Protein AF-A0A9W8KFL6-F1 (afdb_monomer)

Nearest PDB structures (foldseek):
  5yk7-assembly1_D  TM=8.754E-01  e=6.525E-15  Saccharomyces cerevisiae S288C
  5yk7-assembly1_B  TM=8.689E-01  e=6.525E-15  Saccharomyces cerevisiae S288C
  5vkz-assembly2_B  TM=7.670E-01  e=1.127E-14  Saccharomyces cerevisiae
  5gyd-assembly2_C  TM=7.520E-01  e=6.178E-15  Saccharomyces cerevisiae S288C
  5h5a-assembly4_D  TM=7.366E-01  e=4.186E-14  Kluyveromyces lactis NRRL Y-1140

Mean predicted aligned error: 13.98 Å

Solvent-accessible surface area (backbone atoms only — not comparable to full-atom values): 13773 Å² total; per-residue (Å²): 116,78,62,84,73,67,59,88,68,69,40,72,67,55,42,52,52,51,44,52,49,51,32,51,49,56,66,68,55,76,88,70,55,90,45,56,52,68,57,39,65,76,45,66,42,72,52,88,46,65,58,50,41,38,69,76,50,77,46,73,51,61,76,71,78,28,34,32,48,74,67,56,36,59,74,55,48,82,75,80,78,71,95,80,78,93,73,88,82,91,77,94,76,93,78,76,79,76,72,73,73,63,49,86,75,38,75,67,48,81,91,57,97,83,42,37,15,40,34,29,39,38,39,32,77,30,58,27,37,38,33,35,37,32,31,42,34,34,61,65,100,41,77,74,59,45,74,42,74,32,42,36,41,38,31,56,47,26,36,44,38,37,37,36,40,29,42,45,98,58,32,33,37,38,29,23,49,78,46,69,84,92,44,92,52,46,63,74,44,64,44,80,46,77,50,66,93,65,95,46,76,71,51,55,59,50,49,57,52,45,54,51,47,55,51,52,51,53,50,48,49,47,51,60,61,39,22,64,92,32,63,50,77,41,76,52,128

Radius of gyration: 23.62 Å; Cα contacts (8 Å, |Δi|>4): 411; chains: 1; bounding box: 76×40×60 Å

Structure (mmCIF, N/CA/C/O backbone):
data_AF-A0A9W8KFL6-F1
#
_entry.id   AF-A0A9W8KFL6-F1
#
loop_
_atom_site.group_PDB
_atom_site.id
_atom_site.type_symbol
_atom_site.label_atom_id
_atom_site.label_alt_id
_atom_site.label_comp_id
_atom_site.label_asym_id
_atom_site.label_entity_id
_atom_site.label_seq_id
_atom_site.pdbx_PDB_ins_code
_atom_site.Cartn_x
_atom_site.Cartn_y
_atom_site.Cartn_z
_atom_site.occupancy
_atom_site.B_iso_or_equiv
_atom_site.auth_seq_id
_atom_site.auth_comp_id
_atom_site.auth_asym_id
_atom_site.auth_atom_id
_atom_site.pdbx_PDB_model_num
ATOM 1 N N . MET A 1 1 ? -1.992 2.784 -25.947 1.00 42.28 1 MET A N 1
ATOM 2 C CA . MET A 1 1 ? -2.156 1.319 -26.133 1.00 42.28 1 MET A CA 1
ATOM 3 C C . MET A 1 1 ? -2.294 0.718 -24.742 1.00 42.28 1 MET A C 1
ATOM 5 O O 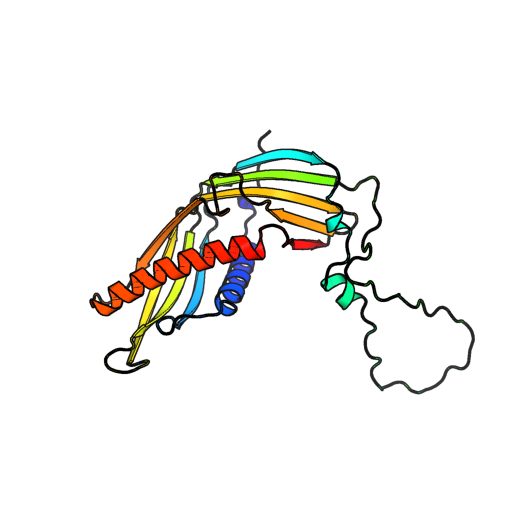. MET A 1 1 ? -1.408 0.966 -23.939 1.00 42.28 1 MET A O 1
ATOM 9 N N . SER A 1 2 ? -3.392 0.030 -24.417 1.00 36.97 2 SER A N 1
ATOM 10 C CA . SER A 1 2 ? -3.604 -0.547 -23.081 1.00 36.97 2 SER A CA 1
ATOM 11 C C . SER A 1 2 ? -2.877 -1.888 -22.958 1.00 36.97 2 SER A C 1
ATOM 13 O O . SER A 1 2 ? -3.125 -2.812 -23.732 1.00 36.97 2 SER A O 1
ATOM 15 N N . PHE A 1 3 ? -1.953 -1.993 -22.004 1.00 47.22 3 PHE A N 1
ATOM 16 C CA . PHE A 1 3 ? -1.282 -3.254 -21.692 1.00 47.22 3 PHE A CA 1
ATOM 17 C C . PHE A 1 3 ? -2.203 -4.119 -20.832 1.00 47.22 3 PHE A C 1
ATOM 19 O O . PHE A 1 3 ? -2.814 -3.638 -19.879 1.00 47.22 3 PHE A O 1
ATOM 26 N N . GLN A 1 4 ? -2.322 -5.403 -21.172 1.00 46.00 4 GLN A N 1
ATOM 27 C CA . GLN A 1 4 ? -3.048 -6.364 -20.347 1.00 46.00 4 GLN A CA 1
ATOM 28 C C . GLN A 1 4 ? -2.131 -6.817 -19.217 1.00 46.00 4 GLN A C 1
ATOM 30 O O . GLN A 1 4 ? -1.220 -7.618 -19.424 1.00 46.00 4 GLN A O 1
ATOM 35 N N . ILE A 1 5 ? -2.363 -6.296 -18.016 1.00 57.22 5 ILE A N 1
ATOM 36 C CA . ILE A 1 5 ? -1.760 -6.868 -16.819 1.00 57.22 5 ILE A CA 1
ATOM 37 C C . ILE A 1 5 ? -2.442 -8.195 -16.541 1.00 57.22 5 ILE A C 1
ATOM 39 O O . ILE A 1 5 ? -3.667 -8.278 -16.459 1.00 57.22 5 ILE A O 1
ATOM 43 N N . PHE A 1 6 ? -1.632 -9.236 -16.371 1.00 58.94 6 PHE A N 1
ATOM 44 C CA . PHE A 1 6 ? -2.094 -10.543 -15.928 1.00 58.94 6 PHE A CA 1
ATOM 45 C C . PHE A 1 6 ? -2.434 -10.483 -14.436 1.00 58.94 6 PHE A C 1
ATOM 47 O O . PHE A 1 6 ? -1.715 -11.025 -13.603 1.00 58.94 6 PHE A O 1
ATOM 54 N N . TRP A 1 7 ? -3.531 -9.804 -14.105 1.00 66.19 7 TRP A N 1
ATOM 55 C CA . TRP A 1 7 ? -4.056 -9.690 -12.742 1.00 66.19 7 TRP A CA 1
ATOM 56 C C . TRP A 1 7 ? -4.381 -11.064 -12.150 1.00 66.19 7 TRP A C 1
ATOM 58 O O . TRP A 1 7 ? -4.197 -11.300 -10.966 1.00 66.19 7 TRP A O 1
ATOM 68 N N . GLU A 1 8 ? -4.719 -12.025 -13.011 1.00 57.59 8 GLU A N 1
ATOM 69 C CA . GLU A 1 8 ? -4.905 -13.435 -12.655 1.00 57.59 8 GLU A CA 1
ATOM 70 C C . GLU A 1 8 ? -3.630 -14.123 -12.133 1.00 57.59 8 GLU A C 1
ATOM 72 O O . GLU A 1 8 ? -3.720 -15.183 -11.521 1.00 57.59 8 GLU A O 1
ATOM 77 N N . LYS A 1 9 ? -2.439 -13.547 -12.363 1.00 60.59 9 LYS A N 1
ATOM 78 C CA . LYS A 1 9 ? -1.160 -14.053 -11.835 1.00 60.59 9 LYS A CA 1
ATOM 79 C C . LYS A 1 9 ? -0.771 -13.441 -10.490 1.00 60.59 9 LYS A C 1
ATOM 81 O O . LYS A 1 9 ? 0.289 -13.796 -9.968 1.00 60.59 9 LYS A O 1
ATOM 86 N N . LEU A 1 10 ? -1.585 -12.549 -9.914 1.00 63.06 10 LEU A N 1
ATOM 87 C CA . LEU A 1 10 ? -1.453 -12.138 -8.512 1.00 63.06 10 LEU A CA 1
ATOM 88 C C . LEU A 1 10 ? -1.862 -13.311 -7.616 1.00 63.06 10 LEU A C 1
ATOM 90 O O . LEU A 1 10 ? -2.932 -13.355 -7.017 1.00 63.06 10 LEU A O 1
ATOM 94 N N . ASP A 1 11 ? -0.985 -14.309 -7.572 1.00 66.56 11 ASP A N 1
ATOM 95 C CA . ASP A 1 11 ? -1.158 -15.504 -6.771 1.00 66.56 11 ASP A CA 1
ATOM 96 C C . ASP A 1 11 ? -1.145 -15.157 -5.279 1.00 66.56 11 ASP A C 1
ATOM 98 O O . ASP A 1 11 ? -0.524 -14.190 -4.826 1.00 66.56 11 ASP A O 1
ATOM 102 N N . ARG A 1 12 ? -1.707 -16.064 -4.473 1.00 70.81 12 ARG A N 1
ATOM 103 C CA . ARG A 1 12 ? -1.666 -16.019 -3.000 1.00 70.81 12 ARG A CA 1
ATOM 104 C C . ARG A 1 12 ? -0.263 -15.759 -2.433 1.00 70.81 12 ARG A C 1
ATOM 106 O O . ARG A 1 12 ? -0.136 -15.209 -1.346 1.00 70.81 12 ARG A O 1
ATOM 113 N N . LYS A 1 13 ? 0.797 -16.143 -3.151 1.00 73.38 13 LYS A N 1
ATOM 114 C CA . LYS A 1 13 ? 2.189 -15.872 -2.760 1.00 73.38 13 LYS A CA 1
ATOM 115 C C . LYS A 1 13 ? 2.513 -14.378 -2.739 1.00 73.38 13 LYS A C 1
ATOM 117 O O . LYS A 1 13 ? 3.142 -13.925 -1.789 1.00 73.38 13 LYS A O 1
ATOM 122 N N . VAL A 1 14 ? 2.069 -13.626 -3.748 1.00 76.62 14 VAL A N 1
ATOM 123 C CA . VAL A 1 14 ? 2.271 -12.172 -3.805 1.00 76.62 14 VAL A CA 1
ATOM 124 C C . VAL A 1 14 ? 1.452 -11.501 -2.710 1.00 76.62 14 VAL A C 1
ATOM 126 O O . VAL A 1 14 ? 1.987 -10.669 -1.987 1.00 76.62 14 VAL A O 1
ATOM 129 N N . ALA A 1 15 ? 0.208 -11.944 -2.496 1.00 76.00 15 ALA A N 1
ATOM 130 C CA . ALA A 1 15 ? -0.625 -11.443 -1.402 1.00 76.00 15 ALA A CA 1
ATOM 131 C C . ALA A 1 15 ? 0.038 -11.631 -0.030 1.00 76.00 15 ALA A C 1
ATOM 133 O O . ALA A 1 15 ? 0.071 -10.697 0.762 1.00 76.00 15 ALA A O 1
ATOM 134 N N . LEU A 1 16 ? 0.637 -12.800 0.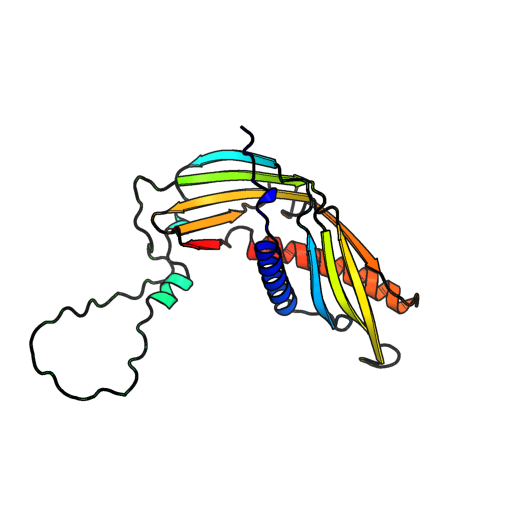229 1.00 80.69 16 LEU A N 1
ATOM 135 C CA . LEU A 1 16 ? 1.375 -13.066 1.469 1.00 80.69 16 LEU A CA 1
ATOM 136 C C . LEU A 1 16 ? 2.644 -12.212 1.601 1.00 80.69 16 LEU A C 1
ATOM 138 O O . LEU A 1 16 ? 2.968 -11.774 2.702 1.00 80.69 16 LEU A O 1
ATOM 142 N N . SER A 1 17 ? 3.354 -11.965 0.497 1.00 76.31 17 SER A N 1
ATOM 143 C CA . SER A 1 17 ? 4.536 -11.095 0.494 1.00 76.31 17 SER A CA 1
ATOM 144 C C . SER A 1 17 ? 4.162 -9.649 0.813 1.00 76.31 17 SER A C 1
ATOM 146 O O . SER A 1 17 ? 4.770 -9.038 1.688 1.00 76.31 17 SER A O 1
ATOM 148 N N . VAL A 1 18 ? 3.121 -9.123 0.161 1.00 77.81 18 VAL A N 1
ATOM 149 C CA . VAL A 1 18 ? 2.613 -7.768 0.418 1.00 77.81 18 VAL A CA 1
ATOM 150 C C . VAL A 1 18 ? 2.035 -7.669 1.829 1.00 77.81 18 VAL A C 1
ATOM 152 O O . VAL A 1 18 ? 2.284 -6.693 2.524 1.00 77.81 18 VAL A O 1
ATOM 155 N N . GLN A 1 19 ? 1.340 -8.701 2.311 1.00 82.50 19 GLN A N 1
ATOM 156 C CA . GLN A 1 19 ? 0.868 -8.774 3.694 1.00 82.50 19 GLN A CA 1
ATOM 157 C C . GLN A 1 19 ? 2.027 -8.685 4.698 1.00 82.50 19 GLN A C 1
ATOM 159 O O . GLN A 1 19 ? 1.926 -7.959 5.685 1.00 82.50 19 GLN A O 1
ATOM 164 N N . ALA A 1 20 ? 3.136 -9.390 4.454 1.00 81.25 20 ALA A N 1
ATOM 165 C CA . ALA A 1 20 ? 4.324 -9.318 5.302 1.00 81.25 20 ALA A CA 1
ATOM 166 C C . ALA A 1 20 ? 4.989 -7.932 5.255 1.00 81.25 20 ALA A C 1
ATOM 168 O O . ALA A 1 20 ? 5.371 -7.413 6.303 1.00 81.25 20 ALA A O 1
ATOM 169 N N . GLN A 1 21 ? 5.075 -7.315 4.071 1.00 76.19 21 GLN A N 1
ATOM 170 C CA . GLN A 1 21 ? 5.587 -5.951 3.916 1.00 76.19 21 GLN A CA 1
ATOM 171 C C . GLN A 1 21 ? 4.717 -4.930 4.650 1.00 76.19 21 GLN A C 1
ATOM 173 O O . GLN A 1 21 ? 5.240 -4.160 5.447 1.00 76.19 21 GLN A O 1
ATOM 178 N N . LEU A 1 22 ? 3.394 -4.975 4.472 1.00 79.81 22 LEU A N 1
ATOM 179 C CA . LEU A 1 22 ? 2.465 -4.095 5.180 1.00 79.81 22 LEU A CA 1
ATOM 180 C C . LEU A 1 22 ? 2.542 -4.290 6.698 1.00 79.81 22 LEU A C 1
ATOM 182 O O . LEU A 1 22 ? 2.539 -3.313 7.435 1.00 79.81 22 LEU A O 1
ATOM 186 N N . ASN A 1 23 ? 2.662 -5.528 7.184 1.00 85.62 23 ASN A N 1
ATOM 187 C CA . ASN A 1 23 ? 2.866 -5.787 8.612 1.00 85.62 23 ASN A CA 1
ATOM 188 C C . ASN A 1 23 ? 4.168 -5.164 9.131 1.00 85.62 23 ASN A C 1
ATOM 190 O O . ASN A 1 23 ? 4.164 -4.551 10.196 1.00 85.62 23 ASN A O 1
ATOM 194 N N . SER A 1 24 ? 5.269 -5.294 8.383 1.00 81.62 24 SER A N 1
ATOM 195 C CA . SER A 1 24 ? 6.541 -4.654 8.734 1.00 81.62 24 SER A CA 1
ATOM 196 C C . SER A 1 24 ? 6.414 -3.132 8.743 1.00 81.62 24 SER A C 1
ATOM 198 O O . SER A 1 24 ? 6.892 -2.495 9.676 1.00 81.62 24 SER A O 1
ATOM 200 N N . PHE A 1 25 ? 5.722 -2.570 7.750 1.00 81.31 25 PHE A N 1
ATOM 201 C CA . PHE A 1 25 ? 5.448 -1.143 7.650 1.00 81.31 25 PHE A CA 1
ATOM 202 C C . PHE A 1 25 ? 4.649 -0.643 8.861 1.00 81.31 25 PHE A C 1
ATOM 204 O O . PHE A 1 25 ? 5.085 0.253 9.576 1.00 81.31 25 PHE A O 1
ATOM 211 N N . PHE A 1 26 ? 3.512 -1.272 9.176 1.00 80.50 26 PHE A N 1
ATOM 212 C CA . PHE A 1 26 ? 2.710 -0.890 10.341 1.00 80.50 26 PHE A CA 1
ATOM 213 C C . PHE A 1 26 ? 3.462 -1.074 11.671 1.00 80.50 26 PHE A C 1
ATOM 215 O O . PHE A 1 26 ? 3.195 -0.353 12.638 1.00 80.50 26 PHE A O 1
ATOM 222 N N . ALA A 1 27 ? 4.408 -2.016 11.734 1.00 80.50 27 ALA A N 1
ATOM 223 C CA . ALA A 1 27 ? 5.281 -2.196 12.886 1.00 80.50 27 ALA A CA 1
ATOM 224 C C . ALA A 1 27 ? 6.340 -1.086 13.007 1.00 80.50 27 ALA A C 1
ATOM 226 O O . ALA A 1 27 ? 6.640 -0.692 14.135 1.00 80.50 27 ALA A O 1
ATOM 227 N N . SER A 1 28 ? 6.864 -0.568 11.889 1.00 78.69 28 SER A N 1
ATOM 228 C CA . SER A 1 28 ? 7.849 0.523 11.856 1.00 78.69 28 SER A CA 1
ATOM 229 C C . SER A 1 28 ? 7.246 1.922 12.000 1.00 78.69 28 SER A C 1
ATOM 231 O O . SER A 1 28 ? 7.993 2.882 12.172 1.00 78.69 28 SER A O 1
ATOM 233 N N . LEU A 1 29 ? 5.917 2.063 11.947 1.00 69.38 29 LEU A N 1
ATOM 234 C CA . LEU A 1 29 ? 5.242 3.347 12.131 1.00 69.38 29 LEU A CA 1
ATOM 235 C C . LEU A 1 29 ? 5.465 3.923 13.539 1.00 69.38 29 LEU A C 1
ATOM 237 O O . LEU A 1 29 ? 4.836 3.498 14.516 1.00 69.38 29 LEU A O 1
ATOM 241 N N . GLU A 1 30 ? 6.286 4.968 13.618 1.00 67.44 30 GLU A N 1
ATOM 242 C CA . GLU A 1 30 ? 6.413 5.849 14.777 1.00 67.44 30 GLU A CA 1
ATOM 243 C C . GLU A 1 30 ? 6.082 7.299 14.377 1.00 67.44 30 GLU A C 1
ATOM 245 O O . GLU A 1 30 ? 6.556 7.761 13.341 1.00 67.44 30 GLU A O 1
ATOM 250 N N . PRO A 1 31 ? 5.294 8.052 15.175 1.00 65.06 31 PRO A N 1
ATOM 251 C CA . PRO A 1 31 ? 4.791 7.728 16.512 1.00 65.06 31 PRO A CA 1
ATOM 252 C C . PRO A 1 31 ? 3.436 6.992 16.516 1.00 65.06 31 PRO A C 1
ATOM 254 O O . PRO A 1 31 ? 2.441 7.465 15.967 1.00 65.06 31 PRO A O 1
ATOM 257 N N . ARG A 1 32 ? 3.357 5.873 17.251 1.00 74.19 32 ARG A N 1
ATOM 258 C CA . ARG A 1 32 ? 2.095 5.160 17.504 1.00 74.19 32 ARG A CA 1
ATOM 259 C C . ARG A 1 32 ? 1.269 5.865 18.595 1.00 74.19 32 ARG A C 1
ATOM 261 O O . ARG A 1 32 ? 1.779 6.079 19.698 1.00 74.19 32 ARG A O 1
ATOM 268 N N . PRO A 1 33 ? -0.014 6.191 18.357 1.00 79.31 33 PRO A N 1
ATOM 269 C CA . PRO A 1 33 ? -0.868 6.785 19.379 1.00 79.31 33 PRO A CA 1
ATOM 270 C C . PRO A 1 33 ? -1.110 5.844 20.569 1.00 79.31 33 PRO A C 1
ATOM 272 O O . PRO A 1 33 ? -1.273 4.642 20.400 1.00 79.31 33 PRO A O 1
ATOM 275 N N . SER A 1 34 ? -1.247 6.389 21.781 1.00 78.62 34 SER A N 1
ATOM 276 C CA . SER A 1 34 ? -1.443 5.600 23.017 1.00 78.62 34 SER A CA 1
ATOM 277 C C . SER A 1 34 ? -2.780 4.853 23.120 1.00 78.62 34 SER A C 1
ATOM 279 O O . SER A 1 34 ? -2.979 4.068 24.046 1.00 78.62 34 SER A O 1
ATOM 281 N N . PHE A 1 35 ? -3.717 5.128 22.211 1.00 79.44 35 PHE A N 1
ATOM 282 C CA . PHE A 1 35 ? -4.979 4.400 22.086 1.00 79.44 35 PHE A CA 1
ATOM 283 C C . PHE A 1 35 ? -4.882 3.221 21.109 1.00 79.44 35 PHE A C 1
ATOM 285 O O . PHE A 1 35 ? -5.865 2.505 20.951 1.00 79.44 35 PHE A O 1
ATOM 292 N N . LEU A 1 36 ? -3.738 3.028 20.444 1.00 82.88 36 LEU A N 1
ATOM 293 C CA . LEU A 1 36 ? -3.553 2.038 19.392 1.00 82.88 36 LEU A CA 1
ATOM 294 C C . LEU A 1 36 ? -2.555 0.958 19.819 1.00 82.88 36 LEU A C 1
ATOM 296 O O . LEU A 1 36 ? -1.429 1.252 20.220 1.00 82.88 36 LEU A O 1
ATOM 300 N N . GLY A 1 37 ? -2.990 -0.293 19.745 1.00 81.50 37 GLY A N 1
ATOM 301 C CA . GLY A 1 37 ? -2.170 -1.481 19.927 1.00 81.50 37 GLY A CA 1
ATOM 302 C C . GLY A 1 37 ? -1.428 -1.865 18.651 1.00 81.50 37 GLY A C 1
ATOM 303 O O . GLY A 1 37 ? -1.211 -1.051 17.756 1.00 81.50 37 GLY A O 1
ATOM 304 N N . GLU A 1 38 ? -1.015 -3.124 18.571 1.00 83.38 38 GLU A N 1
ATOM 305 C CA . GLU A 1 38 ? -0.388 -3.661 17.365 1.00 83.38 38 GLU A CA 1
ATOM 306 C C . GLU A 1 38 ? -1.402 -3.710 16.212 1.00 83.38 38 GLU A C 1
ATOM 308 O O . GLU A 1 38 ? -2.592 -3.968 16.419 1.00 83.38 38 GLU A O 1
ATOM 313 N N . ILE A 1 39 ? -0.947 -3.402 15.000 1.00 86.81 39 ILE A N 1
ATOM 314 C CA . ILE A 1 39 ? -1.755 -3.466 13.782 1.00 86.81 39 ILE A CA 1
ATOM 315 C C . ILE A 1 39 ? -1.261 -4.676 13.003 1.00 86.81 39 ILE A C 1
ATOM 317 O O . ILE A 1 39 ? -0.069 -4.802 12.735 1.00 86.81 39 ILE A O 1
ATOM 321 N N . SER A 1 40 ? -2.183 -5.553 12.635 1.00 87.44 40 SER A N 1
ATOM 322 C CA . SER A 1 40 ? -1.898 -6.752 11.858 1.00 87.44 40 SER A CA 1
ATOM 323 C C . SER A 1 40 ? -2.824 -6.813 10.655 1.00 87.44 40 SER A C 1
ATOM 325 O O . SER A 1 40 ? -4.026 -6.589 10.761 1.00 87.44 40 SER A O 1
ATOM 327 N N . VAL A 1 41 ? -2.272 -7.108 9.489 1.00 88.31 41 VAL A N 1
ATOM 328 C CA . VAL A 1 41 ? -3.041 -7.397 8.285 1.00 88.31 41 VAL A CA 1
ATOM 329 C C . VAL A 1 41 ? -3.546 -8.832 8.394 1.00 88.31 41 VAL A C 1
ATOM 331 O O . VAL A 1 41 ? -2.740 -9.764 8.414 1.00 88.31 41 VAL A O 1
ATOM 334 N N . GLU A 1 42 ? -4.863 -9.031 8.452 1.00 86.69 42 GLU A N 1
ATOM 335 C CA . GLU A 1 42 ? -5.464 -10.370 8.465 1.00 86.69 42 GLU A CA 1
ATOM 336 C C . GLU A 1 42 ? -5.641 -10.914 7.049 1.00 86.69 42 GLU A C 1
ATOM 338 O O . GLU A 1 42 ? -5.306 -12.070 6.778 1.00 86.69 42 GLU A O 1
ATOM 343 N N . GLN A 1 43 ? -6.168 -10.087 6.144 1.00 85.00 43 GLN A N 1
ATOM 344 C CA . GLN A 1 43 ? -6.489 -10.489 4.777 1.00 85.00 43 GLN A CA 1
ATOM 345 C C . GLN A 1 43 ? -6.172 -9.363 3.803 1.00 85.00 43 GLN A C 1
ATOM 347 O O . GLN A 1 43 ? -6.501 -8.206 4.055 1.00 85.00 43 GLN A O 1
ATOM 352 N N . LEU A 1 44 ? -5.570 -9.723 2.676 1.00 84.88 44 LEU A N 1
ATOM 353 C CA . LEU A 1 44 ? -5.354 -8.840 1.542 1.00 84.88 44 LEU A CA 1
ATOM 354 C C . LEU A 1 44 ? -5.891 -9.541 0.300 1.00 84.88 44 LEU A C 1
ATOM 356 O O . LEU A 1 44 ? -5.459 -10.649 -0.023 1.00 84.88 44 LEU A O 1
ATOM 360 N N . ASP A 1 45 ? -6.825 -8.886 -0.376 1.00 84.00 45 ASP A N 1
ATOM 361 C CA . ASP A 1 45 ? -7.354 -9.305 -1.664 1.00 84.00 45 ASP A CA 1
ATOM 362 C C . ASP A 1 45 ? -7.141 -8.176 -2.671 1.00 84.00 45 ASP A C 1
ATOM 364 O O . ASP A 1 45 ? -7.621 -7.058 -2.479 1.00 84.00 45 ASP A O 1
ATOM 368 N N . PHE A 1 46 ? -6.417 -8.475 -3.749 1.00 77.31 46 PHE A N 1
ATOM 369 C CA . PHE A 1 46 ? -6.196 -7.529 -4.839 1.00 77.31 46 PHE A CA 1
ATOM 370 C C . PHE A 1 46 ? -7.489 -7.240 -5.612 1.00 77.31 46 PHE A C 1
ATOM 372 O O . PHE A 1 46 ? -7.564 -6.221 -6.289 1.00 77.31 46 PHE A O 1
ATOM 379 N N . GLY A 1 47 ? -8.526 -8.068 -5.469 1.00 80.06 47 GLY A N 1
ATOM 380 C CA . GLY A 1 47 ? -9.774 -7.921 -6.205 1.00 80.06 47 GLY A CA 1
ATOM 381 C C . GLY A 1 47 ? -9.675 -8.489 -7.619 1.00 80.06 47 GLY A C 1
ATOM 382 O O . GLY A 1 47 ? -8.666 -9.073 -8.015 1.00 80.06 47 GLY A O 1
ATOM 383 N N . SER A 1 48 ? -10.744 -8.337 -8.394 1.00 77.25 48 SER A N 1
ATOM 384 C CA . SER A 1 48 ? -10.845 -8.866 -9.762 1.00 77.25 48 SER A CA 1
ATOM 385 C C . SER A 1 48 ? -10.611 -7.808 -10.840 1.00 77.25 48 SER A C 1
ATOM 387 O O . SER A 1 48 ? -10.449 -8.152 -12.012 1.00 77.25 48 SER A O 1
ATOM 389 N N . VAL A 1 49 ? -10.627 -6.525 -10.474 1.00 80.88 49 VAL A N 1
ATOM 390 C CA . VAL A 1 49 ? -10.490 -5.418 -11.424 1.00 80.88 49 VAL A CA 1
ATOM 391 C C . VAL A 1 49 ? -9.021 -4.997 -11.538 1.00 80.88 49 VAL A C 1
ATOM 393 O O . VAL A 1 49 ? -8.464 -4.505 -10.560 1.00 80.88 49 VAL A O 1
ATOM 396 N N . PRO A 1 50 ? -8.384 -5.130 -12.716 1.00 78.50 50 PRO A N 1
ATOM 397 C CA . PRO A 1 50 ? -7.019 -4.666 -12.906 1.00 78.50 50 PRO A CA 1
ATOM 398 C C . PRO A 1 50 ? -6.929 -3.132 -12.999 1.00 78.50 50 PRO A C 1
ATOM 400 O O . PRO A 1 50 ? -7.856 -2.482 -13.490 1.00 78.50 50 PRO A O 1
ATOM 403 N N . PRO A 1 51 ? -5.782 -2.545 -12.623 1.00 80.94 51 PRO A N 1
ATOM 404 C CA . PRO A 1 51 ? -5.440 -1.167 -12.939 1.00 80.94 51 PRO A CA 1
ATOM 405 C C . PRO A 1 51 ? -5.339 -0.955 -14.447 1.00 80.94 51 PRO A C 1
ATOM 407 O O . PRO A 1 51 ? -4.900 -1.825 -15.204 1.00 80.94 51 PRO A O 1
ATOM 410 N N . GLN A 1 52 ? -5.684 0.252 -14.871 1.00 79.69 52 GLN A N 1
ATOM 411 C CA . GLN A 1 52 ? -5.394 0.754 -16.199 1.00 79.69 52 GLN A CA 1
ATOM 412 C C . GLN A 1 52 ? -3.944 1.225 -16.250 1.00 79.69 52 GLN A C 1
ATOM 414 O O . GLN A 1 52 ? -3.486 1.979 -15.393 1.00 79.69 52 GLN A O 1
ATOM 419 N N . PHE A 1 53 ? -3.232 0.757 -17.268 1.00 77.81 53 PHE A N 1
ATOM 420 C CA . PHE A 1 53 ? -1.849 1.120 -17.532 1.00 77.81 53 PHE A CA 1
ATOM 421 C C . PHE A 1 53 ? -1.752 1.764 -18.907 1.00 77.81 53 PHE A C 1
ATOM 423 O O . PHE A 1 53 ? -2.144 1.171 -19.920 1.00 77.81 53 PHE A O 1
ATOM 430 N N . GLU A 1 54 ? -1.200 2.967 -18.935 1.00 80.94 54 GLU A N 1
ATOM 431 C CA . GLU A 1 54 ? -0.945 3.728 -20.145 1.00 80.94 54 GLU A CA 1
ATOM 432 C C . GLU A 1 54 ? 0.534 4.097 -20.204 1.00 80.94 54 GLU A C 1
ATOM 434 O O . GLU A 1 54 ? 1.033 4.828 -19.358 1.00 80.94 54 GLU A O 1
ATOM 439 N N . ILE A 1 55 ? 1.248 3.593 -21.209 1.00 83.06 55 ILE A N 1
ATOM 440 C CA . ILE A 1 55 ? 2.614 4.049 -21.472 1.00 83.06 55 ILE A CA 1
ATOM 441 C C . ILE A 1 55 ? 2.534 5.471 -22.019 1.00 83.06 55 ILE A C 1
ATOM 443 O O . ILE A 1 55 ? 1.932 5.684 -23.073 1.00 83.06 55 ILE A O 1
ATOM 447 N N . ILE A 1 56 ? 3.134 6.412 -21.294 1.00 83.56 56 ILE A N 1
ATOM 448 C CA . ILE A 1 56 ? 3.230 7.813 -21.694 1.00 83.56 56 ILE A CA 1
ATOM 449 C C . ILE A 1 56 ? 4.438 7.979 -22.607 1.00 83.56 56 ILE A C 1
ATOM 451 O O . ILE A 1 56 ? 4.295 8.461 -23.728 1.00 83.56 56 ILE A O 1
ATOM 455 N N . ASP A 1 57 ? 5.614 7.572 -22.128 1.00 80.25 57 ASP A N 1
ATOM 456 C CA . ASP A 1 57 ? 6.870 7.834 -22.820 1.00 80.25 57 ASP A CA 1
ATOM 457 C C . ASP A 1 57 ? 7.918 6.759 -22.533 1.00 80.25 57 ASP A C 1
ATOM 459 O O . ASP A 1 57 ? 7.820 5.997 -21.566 1.00 80.25 57 ASP A O 1
ATOM 463 N N . LEU A 1 58 ? 8.916 6.701 -23.402 1.00 85.38 58 LEU A N 1
ATOM 464 C CA . LEU A 1 58 ? 10.038 5.788 -23.318 1.00 85.38 58 LEU A CA 1
ATOM 465 C C . LEU A 1 58 ? 11.310 6.589 -23.606 1.00 85.38 58 LEU A C 1
ATOM 467 O O . LEU A 1 58 ? 11.566 6.992 -24.739 1.00 85.38 58 LEU A O 1
ATOM 471 N N . THR A 1 59 ? 12.062 6.876 -22.548 1.00 81.94 59 THR A N 1
ATOM 472 C CA . THR A 1 59 ? 13.188 7.815 -22.542 1.00 81.94 59 THR A CA 1
ATOM 473 C C . THR A 1 59 ? 14.469 7.135 -22.071 1.00 81.94 59 THR A C 1
ATOM 475 O O . THR A 1 59 ? 14.472 5.963 -21.702 1.00 81.94 59 THR A O 1
ATOM 478 N N . GLU A 1 60 ? 15.574 7.875 -22.047 1.00 81.06 60 GLU A N 1
ATOM 479 C CA . GLU A 1 60 ? 16.770 7.444 -21.321 1.00 81.06 60 GLU A CA 1
ATOM 480 C C . GLU A 1 60 ? 16.511 7.504 -19.800 1.00 81.06 60 GLU A C 1
ATOM 482 O O . GLU A 1 60 ? 15.783 8.400 -19.347 1.00 81.06 60 GLU A O 1
ATOM 487 N N . PRO A 1 61 ? 17.074 6.576 -19.000 1.00 81.69 61 PRO A N 1
ATOM 488 C CA . PRO A 1 61 ? 16.997 6.632 -17.542 1.00 81.69 61 PRO A CA 1
ATOM 489 C C . PRO A 1 61 ? 17.553 7.910 -16.934 1.00 81.69 61 PRO A C 1
ATOM 491 O O . PRO A 1 61 ? 18.577 8.438 -17.379 1.00 81.69 61 PRO A O 1
ATOM 494 N N . PHE A 1 62 ? 16.901 8.381 -15.869 1.00 79.06 62 PHE A N 1
ATOM 495 C CA . PHE A 1 62 ? 17.402 9.506 -15.090 1.00 79.06 62 PHE A CA 1
ATOM 496 C C . PHE A 1 62 ? 18.837 9.252 -14.593 1.00 79.06 62 PHE A C 1
ATOM 498 O O . PHE A 1 62 ? 19.161 8.135 -14.181 1.00 79.06 62 PHE A O 1
ATOM 505 N N . PRO A 1 63 ? 19.706 10.285 -14.577 1.00 73.88 63 PRO A N 1
ATOM 506 C CA . PRO A 1 63 ? 21.081 10.167 -14.092 1.00 73.88 63 PRO A CA 1
ATOM 507 C C . PRO A 1 63 ? 21.196 9.596 -12.673 1.00 73.88 63 PRO A C 1
ATOM 509 O O . PRO A 1 63 ? 22.194 8.951 -12.366 1.00 73.88 63 PRO A O 1
ATOM 512 N N . GLU A 1 64 ? 20.182 9.816 -11.830 1.00 73.75 64 GLU A N 1
ATOM 513 C CA . GLU A 1 64 ? 20.131 9.328 -10.448 1.00 73.75 64 GLU A CA 1
ATOM 514 C C . GLU A 1 64 ? 20.109 7.798 -10.355 1.00 73.75 64 GLU A C 1
ATOM 516 O O . GLU A 1 64 ? 20.657 7.248 -9.406 1.00 73.75 64 GLU A O 1
ATOM 521 N N . PHE A 1 65 ? 19.559 7.102 -11.357 1.00 72.88 65 PHE A N 1
ATOM 522 C CA . PHE A 1 65 ? 19.501 5.637 -11.379 1.00 72.88 65 PHE A CA 1
ATOM 523 C C . PHE A 1 65 ? 20.851 4.960 -11.630 1.00 72.88 65 PHE A C 1
ATOM 525 O O . P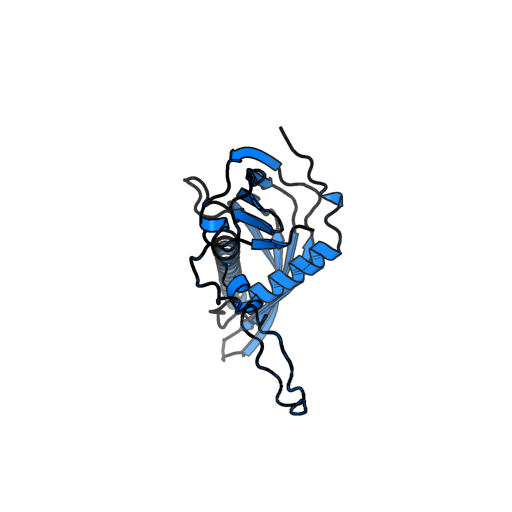HE A 1 65 ? 20.979 3.759 -11.404 1.00 72.88 65 PHE A O 1
ATOM 532 N N . TYR A 1 66 ? 21.848 5.716 -12.092 1.00 73.94 66 TYR A N 1
ATOM 533 C CA . TYR A 1 66 ? 23.215 5.230 -12.279 1.00 73.94 66 TYR A CA 1
ATOM 534 C C . TYR A 1 66 ? 24.080 5.419 -11.033 1.00 73.94 66 TYR A C 1
ATOM 536 O O . TYR A 1 66 ? 25.206 4.922 -10.995 1.00 73.94 66 TYR A O 1
ATOM 544 N N . LEU A 1 67 ? 23.600 6.170 -10.039 1.00 73.69 67 LEU A N 1
ATOM 545 C CA . LEU A 1 67 ? 24.339 6.430 -8.810 1.00 73.69 67 LEU A CA 1
ATOM 546 C C . LEU A 1 67 ? 24.291 5.210 -7.891 1.00 73.69 67 LEU A C 1
ATOM 548 O O . LEU A 1 67 ? 23.303 4.482 -7.845 1.00 73.69 67 LEU A O 1
ATOM 552 N N . ALA A 1 68 ? 25.365 5.009 -7.135 1.00 63.41 68 ALA A N 1
ATOM 553 C CA . ALA A 1 68 ? 25.425 3.987 -6.104 1.00 63.41 68 ALA A CA 1
ATOM 554 C C . ALA A 1 68 ? 24.351 4.198 -5.035 1.00 63.41 68 ALA A C 1
ATOM 556 O O . ALA A 1 68 ? 24.315 5.242 -4.377 1.00 63.41 68 ALA A O 1
ATOM 557 N N . THR A 1 69 ? 23.508 3.181 -4.851 1.00 64.44 69 THR A N 1
ATOM 558 C CA . THR A 1 69 ? 22.580 3.097 -3.717 1.00 64.44 69 THR A CA 1
ATOM 559 C C . THR A 1 69 ? 23.333 2.766 -2.435 1.00 64.44 69 THR A C 1
ATOM 561 O O . THR A 1 69 ? 24.435 2.220 -2.475 1.00 64.44 69 THR A O 1
ATOM 564 N N . GLU A 1 70 ? 22.735 3.033 -1.274 1.00 60.00 70 GLU A N 1
ATOM 565 C CA . GLU A 1 70 ? 23.307 2.598 0.008 1.00 60.00 70 GLU A CA 1
ATOM 566 C C . GLU A 1 70 ? 23.552 1.074 0.038 1.00 60.00 70 GLU A C 1
ATOM 568 O O . GLU A 1 70 ? 24.567 0.621 0.571 1.00 60.00 70 GLU A O 1
ATOM 573 N N . ASP A 1 71 ? 22.710 0.291 -0.642 1.00 58.44 71 ASP A N 1
ATOM 574 C CA . ASP A 1 71 ? 22.866 -1.161 -0.794 1.00 58.44 71 ASP A CA 1
ATOM 575 C C . ASP A 1 71 ? 24.115 -1.563 -1.612 1.00 58.44 71 ASP A C 1
ATOM 577 O O . ASP A 1 71 ? 24.759 -2.584 -1.330 1.00 58.44 71 ASP A O 1
ATOM 581 N N . ASP A 1 72 ? 24.531 -0.744 -2.583 1.00 59.75 72 ASP A N 1
ATOM 582 C CA . ASP A 1 72 ? 25.764 -0.954 -3.362 1.00 59.75 72 ASP A CA 1
ATOM 583 C C . ASP A 1 72 ? 27.026 -0.756 -2.530 1.00 59.75 72 ASP A C 1
ATOM 585 O O . ASP A 1 72 ? 28.027 -1.459 -2.700 1.00 59.75 72 ASP A O 1
ATOM 589 N N . VAL A 1 73 ? 26.969 0.179 -1.584 1.00 58.12 73 VAL A N 1
ATOM 590 C CA . VAL A 1 73 ? 28.080 0.449 -0.670 1.00 58.12 73 VAL A CA 1
ATOM 591 C C . VAL A 1 73 ? 28.237 -0.700 0.333 1.00 58.12 73 VAL A C 1
ATOM 593 O O . VAL A 1 73 ? 29.359 -1.093 0.662 1.00 58.12 73 VAL A O 1
ATOM 596 N N . VAL A 1 74 ? 27.122 -1.281 0.796 1.00 53.69 74 VAL A N 1
ATOM 597 C CA . VAL A 1 74 ? 27.116 -2.378 1.780 1.00 53.69 74 VAL A CA 1
ATOM 598 C C . VAL A 1 74 ? 27.536 -3.712 1.157 1.00 53.69 74 VAL A C 1
ATOM 600 O O . VAL A 1 74 ? 28.297 -4.460 1.774 1.00 53.69 74 VAL A O 1
ATOM 603 N N . SER A 1 75 ? 27.097 -4.016 -0.068 1.00 54.59 75 SER A N 1
ATOM 604 C CA . SER A 1 75 ? 27.460 -5.259 -0.770 1.00 54.59 75 SER A CA 1
ATOM 605 C C . SER A 1 75 ? 28.951 -5.337 -1.133 1.00 54.59 75 SER A C 1
ATOM 607 O O . SER A 1 75 ? 29.534 -6.424 -1.077 1.00 54.59 75 SER A O 1
ATOM 609 N N . ASN A 1 76 ? 29.592 -4.194 -1.404 1.00 50.72 76 ASN A N 1
ATOM 610 C CA . ASN A 1 76 ? 31.029 -4.091 -1.682 1.00 50.72 76 ASN A CA 1
ATOM 611 C C . ASN A 1 76 ? 31.893 -3.757 -0.453 1.00 50.72 76 ASN A C 1
ATOM 613 O O . ASN A 1 76 ? 33.112 -3.603 -0.581 1.00 50.72 76 ASN A O 1
ATOM 617 N N . ALA A 1 77 ? 31.314 -3.677 0.749 1.00 49.44 77 ALA A N 1
ATOM 618 C CA . ALA A 1 77 ? 32.104 -3.491 1.959 1.00 49.44 77 ALA A CA 1
ATOM 619 C C . ALA A 1 77 ? 33.050 -4.696 2.175 1.00 49.44 77 ALA A C 1
ATOM 621 O O . ALA A 1 77 ? 32.609 -5.853 2.133 1.00 49.44 77 ALA A O 1
ATOM 622 N N . PRO A 1 78 ? 34.353 -4.477 2.443 1.00 50.72 78 PRO A N 1
ATOM 623 C CA . PRO A 1 78 ? 35.277 -5.568 2.717 1.00 50.72 78 PRO A CA 1
ATOM 624 C C . PRO A 1 78 ? 34.812 -6.329 3.963 1.00 50.72 78 PRO A C 1
ATOM 626 O O . PRO A 1 78 ? 34.832 -5.806 5.079 1.00 50.72 78 PRO A O 1
ATOM 629 N N . ARG A 1 79 ? 34.386 -7.585 3.775 1.00 49.78 79 ARG A N 1
ATOM 630 C CA . ARG A 1 79 ? 34.025 -8.477 4.883 1.00 49.78 79 ARG A CA 1
ATOM 631 C C . ARG A 1 79 ? 35.206 -8.569 5.859 1.00 49.78 79 ARG A C 1
ATOM 633 O O . ARG A 1 79 ? 36.320 -8.860 5.416 1.00 49.78 79 ARG A O 1
ATOM 640 N N . PRO A 1 80 ? 35.000 -8.369 7.175 1.00 47.59 80 PRO A N 1
ATOM 641 C CA . PRO A 1 80 ? 36.068 -8.561 8.141 1.00 47.59 80 PRO A CA 1
ATOM 642 C C . PRO A 1 80 ? 36.521 -10.022 8.082 1.00 47.59 80 PRO A C 1
ATOM 644 O O . PRO A 1 80 ? 35.730 -10.945 8.279 1.00 47.59 80 PRO A O 1
ATOM 647 N N . LEU A 1 81 ? 37.801 -10.230 7.769 1.00 46.53 81 LEU A N 1
ATOM 648 C CA . LEU A 1 81 ? 38.423 -11.549 7.755 1.00 46.53 81 LEU A CA 1
ATOM 649 C C . LEU A 1 81 ? 38.255 -12.186 9.141 1.00 46.53 81 LEU A C 1
ATOM 651 O O . LEU A 1 81 ? 38.775 -11.686 10.139 1.00 46.53 81 LEU A O 1
ATOM 655 N N . SER A 1 82 ? 37.525 -13.298 9.206 1.00 49.53 82 SER A N 1
ATOM 656 C CA . SER A 1 82 ? 37.419 -14.118 10.413 1.00 49.53 82 SER A CA 1
ATOM 657 C C . SER A 1 82 ? 38.822 -14.540 10.890 1.00 49.53 82 SER A C 1
ATOM 659 O O . SER A 1 82 ? 39.621 -14.986 10.062 1.00 49.53 82 SER A O 1
ATOM 661 N N . PRO A 1 83 ? 39.144 -14.470 12.199 1.00 47.28 83 PRO A N 1
ATOM 662 C CA . PRO A 1 83 ? 40.506 -14.645 12.727 1.00 47.28 83 PRO A CA 1
ATOM 663 C C . PRO A 1 83 ? 41.013 -16.103 12.751 1.00 47.28 83 PRO A C 1
ATOM 665 O O . PRO A 1 83 ? 41.849 -16.467 13.574 1.00 47.28 83 PRO A O 1
ATOM 668 N N . ALA A 1 84 ? 40.537 -16.962 11.852 1.00 49.78 84 ALA A N 1
ATOM 669 C CA . ALA A 1 84 ? 40.903 -18.370 11.798 1.00 49.78 84 ALA A CA 1
ATOM 670 C C . ALA A 1 84 ? 41.358 -18.758 10.389 1.00 49.78 84 ALA A C 1
ATOM 672 O O . ALA A 1 84 ? 40.592 -19.362 9.652 1.00 49.78 84 ALA A O 1
ATOM 673 N N . THR A 1 85 ? 42.588 -18.382 10.017 1.00 49.22 85 THR A N 1
ATOM 674 C CA . THR A 1 85 ? 43.555 -19.182 9.227 1.00 49.22 85 THR A CA 1
ATOM 675 C C . THR A 1 85 ? 44.855 -18.374 9.104 1.00 49.22 85 THR A C 1
ATOM 677 O O . THR A 1 85 ? 45.183 -17.807 8.069 1.00 49.22 85 THR A O 1
ATOM 680 N N . GLN A 1 86 ? 45.627 -18.300 10.192 1.00 49.44 86 GLN A N 1
ATOM 681 C CA . GLN A 1 86 ? 47.065 -18.042 10.095 1.00 49.44 86 GLN A CA 1
ATOM 682 C C . GLN A 1 86 ? 47.761 -19.388 9.906 1.00 49.44 86 GLN A C 1
ATOM 684 O O . GLN A 1 86 ? 48.139 -20.039 10.879 1.00 49.44 86 GLN A O 1
ATOM 689 N N . ARG A 1 87 ? 47.927 -19.824 8.655 1.00 41.91 87 ARG A N 1
ATOM 690 C CA . ARG A 1 87 ? 49.041 -20.708 8.296 1.00 41.91 87 ARG A CA 1
ATOM 691 C C . ARG A 1 87 ? 49.291 -20.713 6.793 1.00 41.91 87 ARG A C 1
ATOM 693 O O . ARG A 1 87 ? 48.513 -21.268 6.033 1.00 41.91 87 ARG A O 1
ATOM 700 N N . SER A 1 88 ? 50.459 -20.163 6.462 1.00 47.62 88 SER A N 1
ATOM 701 C CA . SER A 1 88 ? 51.317 -20.574 5.351 1.00 47.62 88 SER A CA 1
ATOM 702 C C . SER A 1 88 ? 50.796 -20.278 3.948 1.00 47.62 88 SER A C 1
ATOM 704 O O . SER A 1 88 ? 49.999 -21.048 3.456 1.00 47.62 88 SER A O 1
ATOM 706 N N . TYR A 1 89 ? 51.341 -19.256 3.280 1.00 41.00 89 TYR A N 1
ATOM 707 C CA . TYR A 1 89 ? 51.882 -19.353 1.913 1.00 41.00 89 TYR A CA 1
ATOM 708 C C . TYR A 1 89 ? 52.759 -18.118 1.643 1.00 41.00 89 TYR A C 1
ATOM 710 O O . TYR A 1 89 ? 52.285 -16.990 1.558 1.00 41.00 89 TYR A O 1
ATOM 718 N N . PHE A 1 90 ? 54.069 -18.345 1.548 1.00 46.88 90 PHE A N 1
ATOM 719 C CA . PHE A 1 90 ? 55.002 -17.471 0.841 1.00 46.88 90 PHE A CA 1
ATOM 720 C C . PHE A 1 90 ? 54.915 -17.883 -0.636 1.00 46.88 90 PHE A C 1
ATOM 722 O O . PHE A 1 90 ? 55.240 -19.027 -0.952 1.00 46.88 90 PHE A O 1
ATOM 729 N N . GLY A 1 91 ? 54.463 -16.995 -1.525 1.00 37.84 91 GLY A N 1
ATOM 730 C CA . GLY A 1 91 ? 54.443 -17.268 -2.965 1.00 37.84 91 GLY A CA 1
ATOM 731 C C . GLY A 1 91 ? 53.538 -16.340 -3.779 1.00 37.84 91 GLY A C 1
ATOM 732 O O . GLY A 1 91 ? 52.335 -16.532 -3.804 1.00 37.84 91 GLY A O 1
ATOM 733 N N . SER A 1 92 ? 54.156 -15.368 -4.457 1.00 45.59 92 SER A N 1
ATOM 734 C CA . SER A 1 92 ? 53.847 -14.917 -5.827 1.00 45.59 92 SER A CA 1
ATOM 735 C C . SER A 1 92 ? 52.377 -14.904 -6.296 1.00 45.59 92 SER A C 1
ATOM 737 O O . SER A 1 92 ? 51.927 -15.873 -6.897 1.00 45.59 92 SER A O 1
ATOM 739 N N . GLN A 1 93 ? 51.708 -13.758 -6.154 1.00 37.09 93 GLN A N 1
ATOM 740 C CA . GLN A 1 93 ? 51.076 -12.949 -7.221 1.00 37.09 93 GLN A CA 1
ATOM 741 C C . GLN A 1 93 ? 50.109 -11.964 -6.555 1.00 37.09 93 GLN A C 1
ATOM 743 O O . GLN A 1 93 ? 49.162 -12.353 -5.879 1.00 37.09 93 GLN A O 1
ATOM 748 N N . ALA A 1 94 ? 50.403 -10.674 -6.701 1.00 39.78 94 ALA A N 1
ATOM 749 C CA . ALA A 1 94 ? 49.516 -9.602 -6.293 1.00 39.78 94 ALA A CA 1
ATOM 750 C C . ALA A 1 94 ? 48.444 -9.431 -7.374 1.00 39.78 94 ALA A C 1
ATOM 752 O O . ALA A 1 94 ? 48.669 -8.712 -8.335 1.00 39.78 94 ALA A O 1
ATOM 753 N N . ASP A 1 95 ? 47.313 -10.105 -7.191 1.00 34.06 95 ASP A N 1
ATOM 754 C CA . ASP A 1 95 ? 46.017 -9.731 -7.765 1.00 34.06 95 ASP A CA 1
ATOM 755 C C . ASP A 1 95 ? 45.000 -9.704 -6.618 1.00 34.06 95 ASP A C 1
ATOM 757 O O . ASP A 1 95 ? 44.006 -10.426 -6.580 1.00 34.06 95 ASP A O 1
ATOM 761 N N . THR A 1 96 ? 45.279 -8.885 -5.605 1.00 37.03 96 THR A N 1
ATOM 762 C CA . THR A 1 96 ? 44.217 -8.394 -4.731 1.00 37.03 96 THR A CA 1
ATOM 763 C C . THR A 1 96 ? 43.613 -7.207 -5.460 1.00 37.03 96 THR A C 1
ATOM 765 O O . THR A 1 96 ? 44.153 -6.102 -5.407 1.00 37.03 96 THR A O 1
ATOM 768 N N . ALA A 1 97 ? 42.523 -7.446 -6.189 1.00 36.47 97 ALA A N 1
ATOM 769 C CA . ALA A 1 97 ? 41.635 -6.384 -6.625 1.00 36.47 97 ALA A CA 1
ATOM 770 C C . ALA A 1 97 ? 41.190 -5.630 -5.364 1.00 36.47 97 ALA A C 1
ATOM 772 O O . ALA A 1 97 ? 40.339 -6.097 -4.608 1.00 36.47 97 ALA A O 1
ATOM 773 N N . TYR A 1 98 ? 41.838 -4.501 -5.077 1.00 40.16 98 T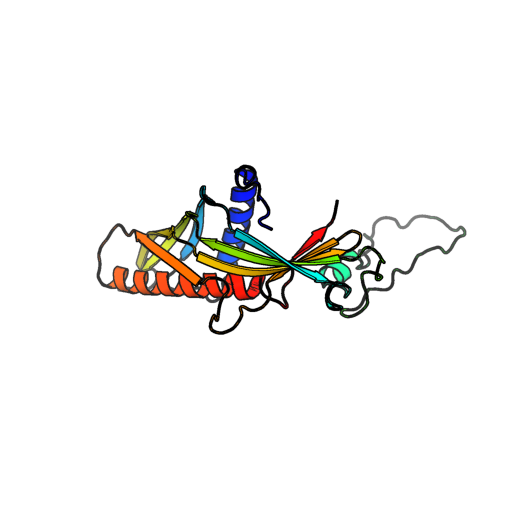YR A N 1
ATOM 774 C CA . TYR A 1 98 ? 41.298 -3.520 -4.153 1.00 40.16 98 TYR A CA 1
ATOM 775 C C . TYR A 1 98 ? 40.045 -2.988 -4.832 1.00 40.16 98 TYR A C 1
ATOM 777 O O . TYR A 1 98 ? 40.120 -2.102 -5.677 1.00 40.16 98 TYR A O 1
ATOM 785 N N . GLN A 1 99 ? 38.907 -3.600 -4.531 1.00 47.56 99 GLN A N 1
ATOM 786 C CA . GLN A 1 99 ? 37.623 -3.053 -4.914 1.00 47.56 99 GLN A CA 1
ATOM 787 C C . GLN A 1 99 ? 37.483 -1.762 -4.110 1.00 47.56 99 GLN A C 1
ATOM 789 O O . GLN A 1 99 ? 37.377 -1.789 -2.882 1.00 47.56 99 GLN A O 1
ATOM 794 N N . THR A 1 100 ? 37.660 -0.628 -4.787 1.00 51.38 100 THR A N 1
ATOM 795 C CA . THR A 1 100 ? 37.490 0.692 -4.189 1.00 51.38 100 THR A CA 1
ATOM 796 C C . THR A 1 100 ? 36.076 0.740 -3.608 1.00 51.38 100 THR A C 1
ATOM 798 O O . THR A 1 100 ? 35.140 0.354 -4.311 1.00 51.38 100 THR A O 1
ATOM 801 N N . PRO A 1 101 ? 35.890 1.148 -2.341 1.00 54.88 101 PRO A N 1
ATOM 802 C CA . PRO A 1 101 ? 34.552 1.340 -1.802 1.00 54.88 101 PRO A CA 1
ATOM 803 C C . PRO A 1 101 ? 33.842 2.373 -2.674 1.00 54.88 101 PRO A C 1
ATOM 805 O O . PRO A 1 101 ? 34.342 3.490 -2.800 1.00 54.88 101 PRO A O 1
ATOM 808 N N . ILE A 1 102 ? 32.728 1.987 -3.293 1.00 58.47 102 ILE A N 1
ATOM 809 C CA . ILE A 1 102 ? 31.917 2.908 -4.088 1.00 58.47 102 ILE A CA 1
ATOM 810 C C . ILE A 1 102 ? 31.347 3.941 -3.111 1.00 58.47 102 ILE A C 1
ATOM 812 O O . ILE A 1 102 ? 30.673 3.569 -2.149 1.00 58.47 102 ILE A O 1
ATOM 816 N N . LEU A 1 103 ? 31.679 5.220 -3.289 1.00 60.22 103 LEU A N 1
ATOM 817 C CA . LEU A 1 103 ? 31.166 6.281 -2.420 1.00 60.22 103 LEU A CA 1
ATOM 818 C C . LEU A 1 103 ? 29.731 6.660 -2.837 1.00 60.22 103 LEU A C 1
ATOM 820 O O . LEU A 1 103 ? 29.409 6.600 -4.025 1.00 60.22 103 LEU A O 1
ATOM 824 N N . PRO A 1 104 ? 28.865 7.103 -1.902 1.00 54.94 104 PRO A N 1
ATOM 825 C CA . PRO A 1 104 ? 27.550 7.643 -2.250 1.00 54.94 104 PRO A CA 1
ATOM 826 C C . PRO A 1 104 ? 27.693 8.790 -3.263 1.00 54.94 104 PRO A C 1
ATOM 828 O O . PRO A 1 104 ? 28.367 9.784 -2.983 1.00 54.94 104 PRO A O 1
ATOM 831 N N . GLY A 1 105 ? 27.089 8.642 -4.446 1.00 56.38 105 GLY A N 1
ATOM 832 C CA . GLY A 1 105 ? 27.190 9.604 -5.555 1.00 56.38 105 GLY A CA 1
ATOM 833 C C . GLY A 1 105 ? 28.209 9.256 -6.650 1.00 56.38 105 GLY A C 1
ATOM 834 O O . GLY A 1 105 ? 28.332 10.006 -7.617 1.00 56.38 105 GLY A O 1
ATOM 835 N N . GLU A 1 106 ? 28.920 8.135 -6.536 1.00 62.16 106 GLU A N 1
ATOM 836 C CA . GLU A 1 106 ? 29.727 7.567 -7.620 1.00 62.16 106 GLU A CA 1
ATOM 837 C C . GLU A 1 106 ? 28.850 6.692 -8.537 1.00 62.16 106 GLU A C 1
ATOM 839 O O . GLU A 1 106 ? 27.830 6.154 -8.100 1.00 62.16 106 GLU A O 1
ATOM 844 N N . LEU A 1 107 ? 29.200 6.587 -9.825 1.00 62.22 107 LEU A N 1
ATOM 845 C CA . LEU A 1 107 ? 28.437 5.780 -10.785 1.00 62.22 107 LEU A CA 1
ATOM 846 C C . LEU A 1 107 ? 28.584 4.292 -10.427 1.00 62.22 107 LEU A C 1
ATOM 848 O O . LEU A 1 107 ? 29.679 3.744 -10.533 1.00 62.22 107 LEU A O 1
ATOM 852 N N . ALA A 1 108 ? 27.497 3.643 -10.008 1.00 63.94 108 ALA A N 1
ATOM 853 C CA . ALA A 1 108 ? 27.465 2.202 -9.754 1.00 63.94 108 ALA A CA 1
ATOM 854 C C . ALA A 1 108 ? 27.231 1.382 -11.027 1.00 63.94 108 ALA A C 1
ATOM 856 O O . ALA A 1 108 ? 27.678 0.238 -11.105 1.00 63.94 108 ALA A O 1
ATOM 857 N N . VAL A 1 109 ? 26.551 1.961 -12.020 1.00 66.69 109 VAL A N 1
ATOM 858 C CA . VAL A 1 109 ? 26.270 1.322 -13.310 1.00 66.69 109 VAL A CA 1
ATOM 859 C C . VAL A 1 109 ? 26.808 2.212 -14.428 1.00 66.69 109 VAL A C 1
ATOM 861 O O . VAL A 1 109 ? 26.518 3.410 -14.474 1.00 66.69 109 VAL A O 1
ATOM 864 N N . GLU A 1 110 ? 27.623 1.645 -15.321 1.00 66.44 110 GLU A N 1
ATOM 865 C CA . GLU A 1 110 ? 28.040 2.341 -16.540 1.00 66.44 110 GLU A CA 1
ATOM 866 C C . GLU A 1 110 ? 26.855 2.433 -17.506 1.00 66.44 110 GLU A C 1
ATOM 868 O O . GLU A 1 110 ? 26.112 1.468 -17.663 1.00 66.44 110 GLU A O 1
ATOM 873 N N . ARG A 1 111 ? 26.688 3.592 -18.156 1.00 66.94 111 ARG A N 1
ATOM 874 C CA . ARG A 1 111 ? 25.614 3.811 -19.134 1.00 66.94 111 ARG A CA 1
ATOM 875 C C . ARG A 1 111 ? 25.772 2.845 -20.307 1.00 66.94 111 ARG A C 1
ATOM 877 O O . ARG A 1 111 ? 26.734 2.962 -21.070 1.00 66.94 111 ARG A O 1
ATOM 884 N N . GLY A 1 112 ? 24.844 1.908 -20.432 1.00 67.75 112 GLY A N 1
ATOM 885 C CA . GLY A 1 112 ? 24.701 1.006 -21.561 1.00 67.75 112 GLY A CA 1
ATOM 886 C C . GLY A 1 112 ? 23.895 1.648 -22.689 1.00 67.75 112 GLY A C 1
ATOM 887 O O . GLY A 1 112 ? 23.060 2.521 -22.475 1.00 67.75 112 GLY A O 1
ATOM 888 N N . GLU A 1 113 ? 24.134 1.207 -23.924 1.00 67.06 113 GLU A N 1
ATOM 889 C CA . GLU A 1 113 ? 23.339 1.650 -25.084 1.00 67.06 113 GLU A CA 1
ATOM 890 C C . GLU A 1 113 ? 21.913 1.057 -25.091 1.00 67.06 113 GLU A C 1
ATOM 892 O O . GLU A 1 113 ? 21.054 1.556 -25.814 1.00 67.06 113 GLU A O 1
ATOM 897 N N . ASP A 1 114 ? 21.651 0.032 -24.269 1.00 74.88 114 ASP A N 1
ATOM 898 C CA . ASP A 1 114 ? 20.352 -0.647 -24.128 1.00 74.88 114 ASP A CA 1
ATOM 899 C C . ASP A 1 114 ? 19.545 -0.168 -22.900 1.00 74.88 114 ASP A C 1
ATOM 901 O O . ASP A 1 114 ? 18.523 -0.765 -22.541 1.00 74.88 114 ASP A O 1
ATOM 905 N N . ASP A 1 115 ? 19.998 0.898 -22.238 1.00 81.56 115 ASP A N 1
ATOM 906 C CA . ASP A 1 115 ? 19.364 1.433 -21.037 1.00 81.56 115 ASP A CA 1
ATOM 907 C C . ASP A 1 115 ? 18.072 2.160 -21.405 1.00 81.56 115 ASP A C 1
ATOM 909 O O . ASP A 1 115 ? 18.047 3.062 -22.245 1.00 81.56 115 ASP A O 1
ATOM 913 N N . MET A 1 116 ? 16.972 1.781 -20.759 1.00 81.19 116 MET A N 1
ATOM 914 C CA . MET A 1 116 ? 15.651 2.238 -21.170 1.00 81.19 116 MET A CA 1
ATOM 915 C C . MET A 1 116 ? 14.797 2.596 -19.970 1.00 81.19 116 MET A C 1
ATOM 917 O O . MET A 1 116 ? 14.629 1.806 -19.048 1.00 81.19 116 MET A O 1
ATOM 921 N N . GLN A 1 117 ? 14.193 3.774 -20.008 1.00 84.94 117 GLN A N 1
ATOM 922 C CA . GLN A 1 117 ? 13.222 4.215 -19.026 1.00 84.94 117 GLN A CA 1
ATOM 923 C C . GLN A 1 117 ? 11.833 4.223 -19.627 1.00 84.94 117 GLN A C 1
ATOM 925 O O . GLN A 1 117 ? 11.588 4.827 -20.663 1.00 84.94 117 GLN A O 1
ATOM 930 N N . LEU A 1 118 ? 10.907 3.580 -18.936 1.00 84.81 118 LEU A N 1
ATOM 931 C CA . LEU A 1 118 ? 9.502 3.546 -19.270 1.00 84.81 118 LEU A CA 1
ATOM 932 C C . LEU A 1 118 ? 8.728 4.426 -18.291 1.00 84.81 118 LEU A C 1
ATOM 934 O O . LEU A 1 118 ? 8.700 4.144 -17.095 1.00 84.81 118 LEU A O 1
ATOM 938 N N . ILE A 1 119 ? 8.061 5.453 -18.806 1.00 86.44 119 ILE A N 1
ATOM 939 C CA . ILE A 1 119 ? 7.127 6.284 -18.048 1.00 86.44 119 ILE A CA 1
ATOM 940 C C . ILE A 1 119 ? 5.716 5.777 -18.338 1.00 86.44 119 ILE A C 1
ATOM 942 O O . ILE A 1 119 ? 5.235 5.841 -19.472 1.00 86.44 119 ILE A O 1
ATOM 946 N N . ALA A 1 120 ? 5.042 5.265 -17.315 1.00 83.31 120 ALA A N 1
ATOM 947 C CA . ALA A 1 120 ? 3.708 4.699 -17.421 1.00 83.31 120 ALA A CA 1
ATOM 948 C C . ALA A 1 120 ? 2.755 5.336 -16.409 1.00 83.31 120 ALA A C 1
ATOM 950 O O . ALA A 1 120 ? 3.008 5.350 -15.208 1.00 83.31 120 ALA A O 1
ATOM 951 N N . LYS A 1 121 ? 1.610 5.813 -16.887 1.00 84.25 121 LYS A N 1
ATOM 952 C CA . LYS A 1 121 ? 0.486 6.185 -16.038 1.00 84.25 121 LYS A CA 1
ATOM 953 C C . LYS A 1 121 ? -0.220 4.931 -15.544 1.00 84.25 121 LYS A C 1
ATOM 955 O O . LYS A 1 121 ? -0.593 4.066 -16.338 1.00 84.25 121 LYS A O 1
ATOM 960 N N . VAL A 1 122 ? -0.432 4.864 -14.241 1.00 83.31 122 VAL A N 1
ATOM 961 C CA . VAL A 1 122 ? -1.127 3.788 -13.545 1.00 83.31 122 VAL A CA 1
ATOM 962 C C . VAL A 1 122 ? -2.346 4.375 -12.856 1.00 83.31 122 VAL A C 1
ATOM 964 O O . VAL A 1 122 ? -2.227 5.152 -11.913 1.00 83.31 122 VAL A O 1
ATOM 967 N N . GLU A 1 123 ? -3.528 3.985 -13.314 1.00 83.88 123 GLU A N 1
ATOM 968 C CA . GLU A 1 123 ? -4.795 4.352 -12.689 1.00 83.88 123 GLU A CA 1
ATOM 969 C C . GLU A 1 123 ? -5.506 3.090 -12.209 1.00 83.88 123 GLU A C 1
ATOM 971 O O . GLU A 1 123 ? -5.934 2.243 -12.990 1.00 83.88 123 GLU A O 1
ATOM 976 N N . TYR A 1 124 ? -5.641 2.954 -10.899 1.00 82.81 124 TYR A N 1
ATOM 977 C CA . TYR A 1 124 ? -6.348 1.865 -10.255 1.00 82.81 124 TYR A CA 1
ATOM 978 C C . TYR A 1 124 ? -7.690 2.357 -9.716 1.00 82.81 124 TYR A C 1
ATOM 980 O O . TYR A 1 124 ? -7.748 3.211 -8.833 1.00 82.81 124 TYR A O 1
ATOM 988 N N . CYS A 1 125 ? -8.774 1.785 -10.233 1.00 82.12 125 CYS A N 1
ATOM 989 C CA . CYS A 1 125 ? -10.124 1.948 -9.705 1.00 82.12 125 CYS A CA 1
ATOM 990 C C . CYS A 1 125 ? -10.745 0.557 -9.608 1.00 82.12 125 CYS A C 1
ATOM 992 O O . CYS A 1 125 ? -11.464 0.113 -10.505 1.00 82.12 125 CYS A O 1
ATOM 994 N N . GLY A 1 126 ? -10.364 -0.168 -8.559 1.00 80.31 126 GLY A N 1
ATOM 995 C CA . GLY A 1 126 ? -10.721 -1.570 -8.406 1.00 80.31 126 GLY A CA 1
ATOM 996 C C . GLY A 1 126 ? -11.444 -1.889 -7.107 1.00 80.31 126 GLY A C 1
ATOM 997 O O . GLY A 1 126 ? -11.829 -1.023 -6.319 1.00 80.31 126 GLY A O 1
ATOM 998 N N . ASP A 1 127 ? -11.635 -3.184 -6.903 1.00 85.56 127 ASP A N 1
ATOM 999 C CA . ASP A 1 127 ? -12.339 -3.794 -5.779 1.00 85.56 127 ASP A CA 1
ATOM 1000 C C . ASP A 1 127 ? -11.383 -4.407 -4.744 1.00 85.56 127 ASP A C 1
ATOM 1002 O O . ASP A 1 127 ? -11.796 -5.244 -3.944 1.00 85.56 127 ASP A O 1
ATOM 1006 N N . MET A 1 128 ? -10.124 -3.950 -4.719 1.00 84.31 128 MET A N 1
ATOM 1007 C CA . MET A 1 128 ? -9.149 -4.352 -3.698 1.00 84.31 128 MET A CA 1
ATOM 1008 C C . MET A 1 128 ? -9.721 -4.129 -2.300 1.00 84.31 128 MET A C 1
ATOM 1010 O O . MET A 1 128 ? -10.289 -3.072 -1.989 1.00 84.31 128 MET A O 1
ATOM 1014 N N . SER A 1 129 ? -9.534 -5.138 -1.455 1.00 86.94 129 SER A N 1
ATOM 1015 C CA . SER A 1 129 ? -9.940 -5.101 -0.062 1.00 86.94 129 SER A CA 1
ATOM 1016 C C . SER A 1 129 ? -8.797 -5.532 0.844 1.00 86.94 129 SER A C 1
ATOM 1018 O O . SER A 1 129 ? -8.073 -6.491 0.581 1.00 86.94 129 SER A O 1
ATOM 1020 N N . LEU A 1 130 ? -8.626 -4.782 1.924 1.00 87.88 130 LEU A N 1
ATOM 1021 C CA . LEU A 1 130 ? -7.608 -5.018 2.931 1.00 87.88 130 LEU A CA 1
ATOM 1022 C C . LEU A 1 130 ? -8.296 -5.032 4.293 1.00 87.88 130 LEU A C 1
ATOM 1024 O O . LEU A 1 130 ? -8.978 -4.079 4.668 1.00 87.88 130 LEU A O 1
ATOM 1028 N N . VAL A 1 131 ? -8.131 -6.129 5.022 1.00 90.31 131 VAL A N 1
ATOM 1029 C CA . VAL A 1 131 ? -8.669 -6.30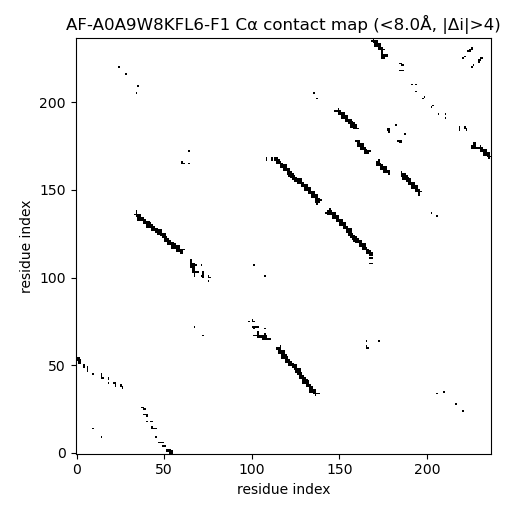6 6.368 1.00 90.31 131 VAL A CA 1
ATOM 1030 C C . VAL A 1 131 ? -7.521 -6.202 7.355 1.00 90.31 131 VAL A C 1
ATOM 1032 O O . VAL A 1 131 ? -6.617 -7.041 7.376 1.00 90.31 131 VAL A O 1
ATOM 1035 N N . LEU A 1 132 ? -7.572 -5.160 8.173 1.00 89.62 132 LEU A N 1
ATOM 1036 C CA . LEU A 1 132 ? -6.646 -4.921 9.266 1.00 89.62 132 LEU A CA 1
ATOM 1037 C C . LEU A 1 132 ? -7.330 -5.272 10.580 1.00 89.62 132 LEU A C 1
ATOM 1039 O O . LEU A 1 132 ? -8.502 -4.967 10.789 1.00 89.62 132 LEU A O 1
ATOM 1043 N N . ARG A 1 133 ? -6.571 -5.836 11.505 1.00 89.81 133 ARG A N 1
ATOM 1044 C CA . ARG A 1 133 ? -6.982 -6.037 12.882 1.00 89.81 133 ARG A CA 1
ATOM 1045 C C . ARG A 1 133 ? -6.024 -5.326 13.807 1.00 89.81 133 ARG A C 1
ATOM 1047 O O . ARG A 1 133 ? -4.806 -5.460 13.689 1.00 89.81 133 ARG A O 1
ATOM 1054 N N . THR A 1 134 ? -6.589 -4.592 14.751 1.00 88.00 134 THR A N 1
ATOM 1055 C CA . THR A 1 134 ? -5.829 -3.895 15.778 1.00 88.00 134 THR A CA 1
ATOM 1056 C C . THR A 1 134 ? -6.548 -3.936 17.118 1.00 88.00 134 THR A C 1
ATOM 1058 O O . THR A 1 134 ? -7.718 -4.307 17.207 1.00 88.00 134 THR A O 1
ATOM 1061 N N . GLU A 1 135 ? -5.842 -3.567 18.178 1.00 86.62 135 GLU A N 1
ATOM 1062 C CA . GLU A 1 135 ? -6.407 -3.451 19.515 1.00 86.62 135 GLU A CA 1
ATOM 1063 C C . GLU A 1 135 ? -6.515 -1.983 19.916 1.00 86.62 135 GLU A C 1
ATOM 1065 O O . GLU A 1 135 ? -5.527 -1.255 19.944 1.00 86.62 135 GLU A O 1
ATOM 1070 N N . LEU A 1 136 ? -7.715 -1.538 20.265 1.00 84.50 136 LEU A N 1
ATOM 1071 C CA . LEU A 1 136 ? -7.950 -0.190 20.753 1.00 84.50 136 LEU A CA 1
ATOM 1072 C C . LEU A 1 136 ? -7.790 -0.151 22.275 1.00 84.50 136 LEU A C 1
ATOM 1074 O O . LEU A 1 136 ? -8.580 -0.749 23.006 1.00 84.50 136 LEU A O 1
ATOM 1078 N N . GLN A 1 137 ? -6.780 0.571 22.749 1.00 83.69 137 GLN A N 1
ATOM 1079 C CA . GLN A 1 137 ? -6.481 0.755 24.167 1.00 83.69 137 GLN A CA 1
ATOM 1080 C C . GLN A 1 137 ? -7.348 1.875 24.759 1.00 83.69 137 GLN A C 1
ATOM 1082 O O . GLN A 1 137 ? -7.311 3.035 24.332 1.00 83.69 137 GLN A O 1
ATOM 1087 N N . LEU A 1 138 ? -8.132 1.539 25.779 1.00 78.19 138 LEU A N 1
ATOM 1088 C CA . LEU A 1 138 ? -8.964 2.468 26.531 1.00 78.19 138 LEU A CA 1
ATOM 1089 C C . LEU A 1 138 ? -8.196 2.989 27.744 1.00 78.19 138 LEU A C 1
ATOM 1091 O O . LEU A 1 138 ? -7.829 2.241 28.645 1.00 78.19 138 LEU A O 1
ATOM 1095 N N . ASN A 1 139 ? -7.994 4.304 27.781 1.00 74.00 139 ASN A N 1
ATOM 1096 C CA . ASN A 1 139 ? -7.245 4.993 28.835 1.00 74.00 139 ASN A CA 1
ATOM 1097 C C . ASN A 1 139 ? -8.155 5.688 29.869 1.00 74.00 139 ASN A C 1
ATOM 1099 O O . ASN A 1 139 ? -7.774 6.704 30.449 1.00 74.00 139 ASN A O 1
ATOM 1103 N N . TYR A 1 140 ? -9.374 5.183 30.083 1.00 66.62 140 TYR A N 1
ATOM 1104 C CA . TYR A 1 140 ? -10.314 5.729 31.065 1.00 66.62 140 TYR A CA 1
ATOM 1105 C C . TYR A 1 140 ? -11.044 4.605 31.810 1.00 66.62 140 TYR A C 1
ATOM 1107 O O . TYR A 1 140 ? -11.539 3.694 31.146 1.00 66.62 140 TYR A O 1
ATOM 1115 N N . PRO A 1 141 ? -11.169 4.664 33.154 1.00 63.31 141 PRO A N 1
ATOM 1116 C CA . PRO A 1 141 ? -10.707 5.716 34.077 1.00 63.31 141 PRO A CA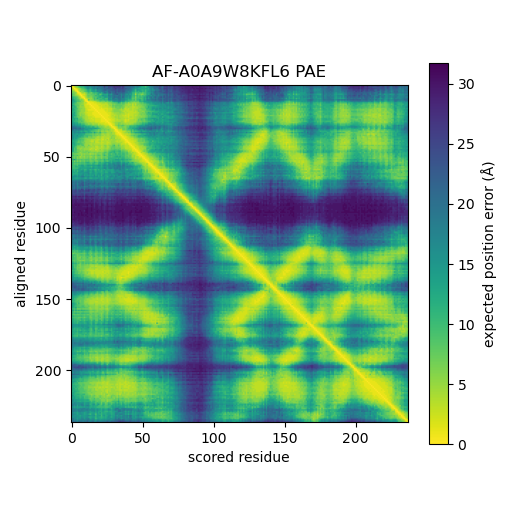 1
ATOM 1117 C C . PRO A 1 141 ? -9.212 5.650 34.463 1.00 63.31 141 PRO A C 1
ATOM 1119 O O . PRO A 1 141 ? -8.740 6.528 35.181 1.00 63.31 141 PRO A O 1
ATOM 1122 N N . ALA A 1 142 ? -8.465 4.645 33.995 1.00 73.19 142 ALA A N 1
ATOM 1123 C CA . ALA A 1 142 ? -7.015 4.500 34.184 1.00 73.19 142 ALA A CA 1
ATOM 1124 C C . ALA A 1 142 ? -6.312 4.219 32.837 1.00 73.19 142 ALA A C 1
ATOM 1126 O O . ALA A 1 142 ? -6.967 3.850 31.865 1.00 73.19 142 ALA A O 1
ATOM 1127 N N . THR A 1 143 ? -4.989 4.389 32.754 1.00 71.75 143 THR A N 1
ATOM 1128 C CA . THR A 1 143 ? -4.197 4.021 31.560 1.00 71.75 143 THR A CA 1
ATOM 1129 C C . THR A 1 143 ? -4.229 2.514 31.314 1.00 71.75 143 THR A C 1
ATOM 1131 O O . THR A 1 143 ? -4.084 1.760 32.274 1.00 71.75 143 THR A O 1
ATOM 1134 N N . GLN A 1 144 ? -4.363 2.088 30.050 1.00 68.38 144 GLN A N 1
ATOM 1135 C CA . GLN A 1 144 ? -4.463 0.670 29.653 1.00 68.38 144 GLN A CA 1
ATOM 1136 C C . GLN A 1 144 ? -5.556 -0.090 30.430 1.00 68.38 144 GLN A C 1
ATOM 1138 O O . GLN A 1 144 ? -5.379 -1.236 30.833 1.00 68.38 144 GLN A O 1
ATOM 1143 N N . PHE A 1 145 ? -6.685 0.574 30.695 1.00 73.62 145 PHE A N 1
ATOM 1144 C CA . PHE A 1 145 ? -7.777 0.018 31.494 1.00 73.62 145 PHE A CA 1
ATOM 1145 C C . PHE A 1 145 ? -8.429 -1.196 30.824 1.00 73.62 145 PHE A C 1
ATOM 1147 O O . PHE A 1 145 ? -8.787 -2.157 31.502 1.00 73.62 145 PHE A O 1
ATOM 1154 N N . ALA A 1 146 ? -8.578 -1.152 29.500 1.00 76.75 146 ALA A N 1
ATOM 1155 C CA . ALA A 1 146 ? -9.114 -2.245 28.701 1.00 76.75 146 ALA A CA 1
ATOM 1156 C C . ALA A 1 146 ? -8.608 -2.149 27.257 1.00 76.75 146 ALA A C 1
ATOM 1158 O O . ALA A 1 146 ? -8.388 -1.045 26.760 1.00 76.75 146 ALA A O 1
ATOM 1159 N N . SER A 1 147 ? -8.483 -3.286 26.575 1.00 81.75 147 SER A N 1
ATOM 1160 C CA . SER A 1 147 ? -8.252 -3.349 25.133 1.00 81.75 147 SER A CA 1
ATOM 1161 C C . SER A 1 147 ? -9.465 -3.957 24.436 1.00 81.75 147 SER A C 1
ATOM 1163 O O . SER A 1 147 ? -10.066 -4.919 24.918 1.00 81.75 147 SER A O 1
ATOM 1165 N N . LEU A 1 148 ? -9.854 -3.366 23.310 1.00 85.88 148 LEU A N 1
ATOM 1166 C CA . LEU A 1 148 ? -10.938 -3.867 22.474 1.00 85.88 148 LEU A CA 1
ATOM 1167 C C . LEU A 1 148 ? -10.373 -4.282 21.117 1.00 85.88 148 LEU A C 1
ATOM 1169 O O . LEU A 1 148 ? -9.720 -3.460 20.475 1.00 85.88 148 LEU A O 1
ATOM 1173 N N . PRO A 1 149 ? -10.621 -5.515 20.652 1.00 84.44 149 PRO A N 1
ATOM 1174 C CA . PRO A 1 149 ? -10.263 -5.893 19.298 1.00 84.44 149 PRO A CA 1
ATOM 1175 C C . PRO A 1 149 ? -11.151 -5.128 18.315 1.00 84.44 149 PRO A C 1
ATOM 1177 O O . PRO A 1 149 ? -12.375 -5.083 18.462 1.00 84.44 149 PRO A O 1
ATOM 1180 N N . VAL A 1 150 ? -10.515 -4.522 17.324 1.00 88.38 150 VAL A N 1
ATOM 1181 C CA . VAL A 1 150 ? -11.146 -3.718 16.287 1.00 88.38 150 VAL A CA 1
ATOM 1182 C C . VAL A 1 150 ? -10.692 -4.232 14.929 1.00 88.38 150 VAL A C 1
ATOM 1184 O O . VAL A 1 150 ? -9.499 -4.450 14.703 1.00 88.38 150 VAL A O 1
ATOM 1187 N N . THR A 1 151 ? -11.650 -4.395 14.022 1.00 90.62 151 THR A N 1
ATOM 1188 C CA . THR A 1 151 ? -11.396 -4.842 12.651 1.00 90.62 15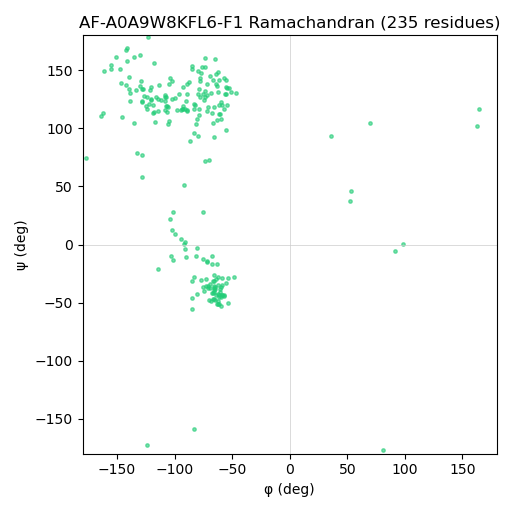1 THR A CA 1
ATOM 1189 C C . THR A 1 151 ? -11.695 -3.692 11.702 1.00 90.62 151 THR A C 1
ATOM 1191 O O . THR A 1 151 ? -12.788 -3.128 11.729 1.00 90.62 151 THR A O 1
ATOM 1194 N N . LEU A 1 152 ? -10.725 -3.317 10.874 1.00 89.38 152 LEU A N 1
ATOM 1195 C CA . LEU A 1 152 ? -10.861 -2.270 9.873 1.00 89.38 152 LEU A CA 1
ATOM 1196 C C . LEU A 1 152 ? -10.889 -2.906 8.489 1.00 89.38 152 LEU A C 1
ATOM 1198 O O . LEU A 1 152 ? -9.982 -3.640 8.103 1.00 89.38 152 LEU A O 1
ATOM 1202 N N . HIS A 1 153 ? -11.915 -2.570 7.723 1.00 91.00 153 HIS A N 1
ATOM 1203 C CA . HIS A 1 153 ? -12.073 -2.965 6.335 1.00 91.00 153 HIS A CA 1
ATOM 1204 C C . HIS A 1 153 ? -11.770 -1.768 5.447 1.00 91.00 153 HIS A C 1
ATOM 1206 O O . HIS A 1 153 ? -12.568 -0.835 5.347 1.00 91.00 153 HIS A O 1
ATOM 1212 N N . ILE A 1 154 ? -10.617 -1.800 4.793 1.00 90.00 154 ILE A N 1
ATOM 1213 C CA . ILE A 1 154 ? -10.238 -0.829 3.776 1.00 90.00 154 ILE A CA 1
ATOM 1214 C C . ILE A 1 154 ? -10.730 -1.361 2.432 1.00 90.00 154 ILE A C 1
ATOM 1216 O O . ILE A 1 154 ? -10.431 -2.486 2.039 1.00 90.00 154 ILE A O 1
ATOM 1220 N N . THR A 1 155 ? -11.533 -0.559 1.743 1.00 89.62 155 THR A N 1
ATOM 1221 C CA . THR A 1 155 ? -12.193 -0.909 0.480 1.00 89.62 155 THR A CA 1
ATOM 1222 C C . THR A 1 155 ? -12.200 0.288 -0.464 1.00 89.62 155 THR A C 1
ATOM 1224 O O . THR A 1 155 ? -11.939 1.412 -0.035 1.00 89.62 155 THR A O 1
ATOM 1227 N N . ARG A 1 156 ? -12.556 0.068 -1.739 1.00 86.56 156 ARG A N 1
ATOM 1228 C CA . ARG A 1 156 ? -12.639 1.126 -2.767 1.00 86.56 156 ARG A CA 1
ATOM 1229 C C . ARG A 1 156 ? -11.352 1.944 -2.871 1.00 86.56 156 ARG A C 1
ATOM 1231 O O . ARG A 1 156 ? -11.393 3.169 -2.857 1.00 86.56 156 ARG A O 1
ATOM 1238 N N . ILE A 1 157 ? -10.217 1.257 -2.902 1.00 84.12 157 ILE A N 1
ATOM 1239 C CA . ILE A 1 157 ? -8.925 1.918 -3.039 1.00 84.12 157 ILE A CA 1
ATOM 1240 C C . ILE A 1 157 ? -8.825 2.441 -4.474 1.00 84.12 157 ILE A C 1
ATOM 1242 O O . ILE A 1 157 ? -8.820 1.668 -5.431 1.00 84.12 157 ILE A O 1
ATOM 1246 N N . GLU A 1 158 ? -8.774 3.759 -4.604 1.00 86.19 158 GLU A N 1
ATOM 1247 C CA . GLU A 1 158 ? -8.538 4.484 -5.843 1.00 86.19 158 GLU A CA 1
ATOM 1248 C C . GLU A 1 158 ? -7.134 5.080 -5.795 1.00 86.19 158 GLU A C 1
ATOM 1250 O O . GLU A 1 158 ? -6.814 5.907 -4.936 1.00 86.19 158 GLU A O 1
ATOM 1255 N N . PHE A 1 159 ? -6.297 4.670 -6.737 1.00 83.12 159 PHE A N 1
ATOM 1256 C CA . PHE A 1 159 ? -4.901 5.076 -6.819 1.00 83.12 159 PHE A CA 1
ATOM 1257 C C . PHE A 1 159 ? -4.596 5.578 -8.226 1.00 83.12 159 PHE A C 1
ATOM 1259 O O . PHE A 1 159 ? -5.097 5.049 -9.212 1.00 83.12 159 PHE A O 1
ATOM 1266 N N . SER A 1 160 ? -3.805 6.635 -8.326 1.00 83.75 160 SER A N 1
ATOM 1267 C CA . SER A 1 160 ? -3.448 7.272 -9.588 1.00 83.75 160 SER A CA 1
ATOM 1268 C C . SER A 1 160 ? -2.025 7.773 -9.470 1.00 83.75 160 SER A C 1
ATOM 1270 O O . SER A 1 160 ? -1.781 8.754 -8.774 1.00 83.75 160 SER A O 1
ATOM 1272 N N . ALA A 1 161 ? -1.108 7.135 -10.181 1.00 82.56 161 ALA A N 1
ATOM 1273 C CA . ALA A 1 161 ? 0.302 7.476 -10.133 1.00 82.56 161 ALA A CA 1
ATOM 1274 C C . ALA A 1 161 ? 0.950 7.387 -11.507 1.00 82.56 161 ALA A C 1
ATOM 1276 O O . ALA A 1 161 ? 0.473 6.677 -12.390 1.00 82.56 161 ALA A O 1
ATOM 1277 N N . THR A 1 162 ? 2.068 8.080 -11.670 1.00 84.56 162 THR A N 1
ATOM 1278 C CA . THR A 1 162 ? 2.921 7.940 -12.849 1.00 84.56 162 THR A CA 1
ATOM 1279 C C . THR A 1 162 ? 4.151 7.152 -12.432 1.00 84.56 162 THR A C 1
ATOM 1281 O O . THR A 1 162 ? 5.015 7.674 -11.739 1.00 84.56 162 THR A O 1
ATOM 1284 N N . ALA A 1 163 ? 4.202 5.876 -12.799 1.00 82.94 163 ALA A N 1
ATOM 1285 C CA . ALA A 1 163 ? 5.346 5.013 -12.557 1.00 82.94 163 ALA A CA 1
ATOM 1286 C C . ALA A 1 163 ? 6.458 5.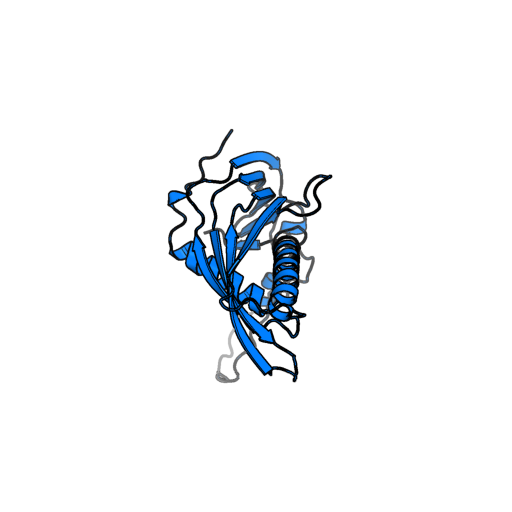299 -13.572 1.00 82.94 163 ALA A C 1
ATOM 1288 O O . ALA A 1 163 ? 6.200 5.478 -14.763 1.00 82.94 163 ALA A O 1
ATOM 1289 N N . VAL A 1 164 ? 7.697 5.284 -13.103 1.00 83.31 164 VAL A N 1
ATOM 1290 C CA . VAL A 1 164 ? 8.914 5.331 -13.905 1.00 83.31 164 VAL A CA 1
ATOM 1291 C C . VAL A 1 164 ? 9.685 4.054 -13.629 1.00 83.31 164 VAL A C 1
ATOM 1293 O O . VAL A 1 164 ? 10.037 3.752 -12.491 1.00 83.31 164 VAL A O 1
ATOM 1296 N N . ILE A 1 165 ? 9.912 3.283 -14.683 1.00 83.81 165 ILE A N 1
ATOM 1297 C CA . ILE A 1 165 ? 10.616 2.007 -14.631 1.00 83.81 165 ILE A CA 1
ATOM 1298 C C . ILE A 1 165 ? 11.874 2.164 -15.474 1.00 83.81 165 ILE A C 1
ATOM 1300 O O . ILE A 1 165 ? 11.794 2.191 -16.699 1.00 83.81 165 ILE A O 1
ATOM 1304 N N . ALA A 1 166 ? 13.025 2.287 -14.828 1.00 82.31 166 ALA A N 1
ATOM 1305 C CA . ALA A 1 166 ? 14.320 2.316 -15.487 1.00 82.31 166 ALA A CA 1
ATOM 1306 C C . ALA A 1 166 ? 14.912 0.906 -15.526 1.00 82.31 166 ALA A C 1
ATOM 1308 O O . ALA A 1 166 ? 15.195 0.301 -14.496 1.00 82.31 166 ALA A O 1
ATOM 1309 N N . TYR A 1 167 ? 15.088 0.383 -16.731 1.00 81.19 167 TYR A N 1
ATOM 1310 C CA . TYR A 1 167 ? 15.794 -0.854 -17.004 1.00 81.19 167 TYR A CA 1
ATOM 1311 C C . TYR A 1 167 ? 17.268 -0.542 -17.269 1.00 81.19 167 TYR A C 1
ATOM 1313 O O . TYR A 1 167 ? 17.594 0.152 -18.233 1.00 81.19 167 TYR A O 1
ATOM 1321 N N . LEU A 1 168 ? 18.135 -1.063 -16.404 1.00 79.50 168 LEU A N 1
ATOM 1322 C CA . LEU A 1 168 ? 19.587 -1.038 -16.525 1.00 79.50 168 LEU A CA 1
ATOM 1323 C C . LEU A 1 168 ? 20.112 -2.484 -16.618 1.00 79.50 168 LEU A C 1
ATOM 1325 O O . LEU A 1 168 ? 19.467 -3.422 -16.132 1.00 79.50 168 LEU A O 1
ATOM 1329 N N . PRO A 1 169 ? 21.295 -2.717 -17.206 1.00 71.00 169 PRO A N 1
ATOM 1330 C CA . PRO A 1 169 ? 21.903 -4.039 -17.280 1.00 71.00 169 PRO A CA 1
ATOM 1331 C C . PRO A 1 169 ? 22.143 -4.611 -15.876 1.00 71.00 169 PRO A C 1
ATOM 1333 O O . PRO A 1 169 ? 23.023 -4.173 -15.138 1.00 71.00 169 PRO A O 1
ATOM 1336 N N . GLY A 1 170 ? 21.331 -5.607 -15.511 1.00 68.56 170 GLY A N 1
ATOM 1337 C CA . GLY A 1 170 ? 21.368 -6.293 -14.218 1.00 68.56 170 GLY A CA 1
ATOM 1338 C C . GLY A 1 170 ? 20.462 -5.699 -13.135 1.00 68.56 170 GLY A C 1
ATOM 1339 O O . GLY A 1 170 ? 20.338 -6.312 -12.075 1.00 68.56 170 GLY A O 1
ATOM 1340 N N . ARG A 1 171 ? 19.796 -4.553 -13.364 1.00 72.31 171 ARG A N 1
ATOM 1341 C CA . ARG A 1 171 ? 18.909 -3.916 -12.370 1.00 72.31 171 ARG A CA 1
ATOM 1342 C C . ARG A 1 171 ? 17.720 -3.193 -12.994 1.00 72.31 171 ARG A C 1
ATOM 1344 O O . ARG A 1 171 ? 17.857 -2.482 -13.978 1.00 72.31 171 ARG A O 1
ATOM 1351 N N . VAL A 1 172 ? 16.554 -3.322 -12.377 1.00 77.38 172 VAL A N 1
ATOM 1352 C CA . VAL A 1 172 ? 15.345 -2.570 -12.718 1.00 77.38 172 VAL A CA 1
ATOM 1353 C C . VAL A 1 172 ? 14.994 -1.666 -11.550 1.00 77.38 172 VAL A C 1
ATOM 1355 O O . VAL A 1 172 ? 14.635 -2.157 -10.484 1.00 77.38 172 VAL A O 1
ATOM 1358 N N . ASN A 1 173 ? 15.058 -0.357 -11.755 1.00 77.25 173 ASN A N 1
ATOM 1359 C CA . ASN A 1 173 ? 14.647 0.624 -10.760 1.00 77.25 173 ASN A CA 1
ATOM 1360 C C . ASN A 1 173 ? 13.209 1.057 -11.044 1.00 77.25 173 ASN A C 1
ATOM 1362 O O . ASN A 1 173 ? 12.878 1.430 -12.169 1.00 77.25 173 ASN A O 1
ATOM 1366 N N . LEU A 1 174 ? 12.351 1.012 -10.030 1.00 77.88 174 LEU A N 1
ATOM 1367 C CA . LEU A 1 174 ? 10.964 1.457 -10.106 1.00 77.88 174 LEU A CA 1
ATOM 1368 C C . LEU A 1 174 ? 10.736 2.570 -9.088 1.00 77.88 174 LEU A C 1
ATOM 1370 O O . LEU A 1 174 ? 10.961 2.371 -7.897 1.00 77.88 174 LEU A O 1
ATOM 1374 N N . CYS A 1 175 ? 10.243 3.716 -9.545 1.00 77.50 175 CYS A N 1
ATOM 1375 C CA . CYS A 1 175 ? 9.745 4.783 -8.680 1.00 77.50 175 CYS A CA 1
ATOM 1376 C C . CYS A 1 175 ? 8.425 5.335 -9.211 1.00 77.50 175 CYS A C 1
ATOM 1378 O O . CYS A 1 175 ? 8.078 5.140 -10.377 1.00 77.50 175 CYS A O 1
ATOM 1380 N N . PHE A 1 176 ? 7.674 6.027 -8.365 1.00 81.62 176 PHE A N 1
ATOM 1381 C CA . PHE A 1 176 ? 6.537 6.824 -8.802 1.00 81.62 176 PHE A CA 1
ATOM 1382 C C . PHE A 1 176 ? 6.906 8.307 -8.761 1.00 81.62 176 PHE A C 1
ATOM 1384 O O . PHE A 1 176 ? 7.566 8.782 -7.839 1.00 81.62 176 PHE A O 1
ATOM 1391 N N . LEU A 1 177 ? 6.494 9.047 -9.785 1.00 79.50 177 LEU A N 1
ATOM 1392 C CA . LEU A 1 177 ? 6.627 10.498 -9.813 1.00 79.50 177 LEU A CA 1
ATOM 1393 C C . LEU A 1 177 ? 5.577 11.138 -8.913 1.00 79.50 177 LEU A C 1
ATOM 1395 O O . LEU A 1 177 ? 4.480 10.600 -8.733 1.00 79.50 177 LEU A O 1
ATOM 1399 N N . GLU A 1 178 ? 5.916 12.319 -8.402 1.00 71.69 178 GLU A N 1
ATOM 1400 C CA . GLU A 1 178 ? 4.985 13.160 -7.659 1.00 71.69 178 GLU A CA 1
ATOM 1401 C C . GLU A 1 178 ? 3.719 13.410 -8.506 1.00 71.69 178 GLU A C 1
ATOM 1403 O O . GLU A 1 178 ? 3.820 13.659 -9.716 1.00 71.69 178 GLU A O 1
ATOM 1408 N N . PRO A 1 179 ? 2.514 13.290 -7.920 1.00 69.69 179 PRO A N 1
ATOM 1409 C CA . PRO A 1 179 ? 1.276 13.437 -8.669 1.00 69.69 179 PRO A CA 1
ATOM 1410 C C . PRO A 1 179 ? 1.158 14.836 -9.285 1.00 69.69 179 PRO A C 1
ATOM 1412 O O . PRO A 1 179 ? 1.488 15.848 -8.668 1.00 69.69 179 PRO A O 1
ATOM 1415 N N . GLU A 1 180 ? 0.628 14.912 -10.508 1.00 63.75 180 GLU A N 1
ATOM 1416 C CA . GLU A 1 180 ? 0.344 16.202 -11.138 1.00 63.75 180 GLU A CA 1
ATOM 1417 C C . GLU A 1 180 ? -0.715 16.980 -10.332 1.00 63.75 180 GLU A C 1
ATOM 1419 O O . GLU A 1 180 ? -1.751 16.440 -9.918 1.00 63.75 180 GLU A O 1
ATOM 1424 N N . LEU A 1 181 ? -0.474 18.284 -10.137 1.00 56.16 181 LEU A N 1
ATOM 1425 C CA . LEU A 1 181 ? -1.430 19.203 -9.513 1.00 56.16 181 LEU A CA 1
ATOM 1426 C C . LEU A 1 181 ? -2.797 19.077 -10.212 1.00 56.16 181 LEU A C 1
ATOM 1428 O O . LEU A 1 181 ? -2.855 19.147 -11.442 1.00 56.16 181 LEU A O 1
ATOM 1432 N N . PRO A 1 182 ? -3.913 18.922 -9.472 1.00 60.88 182 PRO A N 1
ATOM 1433 C CA . PRO A 1 182 ? -4.155 19.373 -8.094 1.00 60.88 182 PRO A CA 1
ATOM 1434 C C . PRO A 1 182 ? -4.058 18.290 -7.000 1.00 60.88 182 PRO A C 1
ATOM 1436 O O . PRO A 1 182 ? -4.531 18.519 -5.886 1.00 60.88 182 PRO A O 1
ATOM 1439 N N . HIS A 1 183 ? -3.534 17.102 -7.299 1.00 64.69 183 HIS A N 1
ATOM 1440 C CA . HIS A 1 183 ? -3.515 15.990 -6.345 1.00 64.69 183 HIS A CA 1
ATOM 1441 C C . HIS A 1 183 ? -2.248 16.021 -5.477 1.00 64.69 183 HIS A C 1
ATOM 1443 O O . HIS A 1 183 ? -1.171 16.301 -5.982 1.00 64.69 183 HIS A O 1
ATOM 1449 N N . THR A 1 184 ? -2.384 15.766 -4.170 1.00 64.00 184 THR A N 1
ATOM 1450 C CA . THR A 1 184 ? -1.273 15.830 -3.194 1.00 64.00 184 THR A CA 1
ATOM 1451 C C . THR A 1 184 ? -0.730 14.464 -2.784 1.00 64.00 184 THR A C 1
ATOM 1453 O O . THR A 1 184 ? 0.259 14.414 -2.072 1.00 64.00 184 THR A O 1
ATOM 1456 N N . SER A 1 185 ? -1.398 13.372 -3.162 1.00 68.88 185 SER A N 1
ATOM 1457 C CA . SER A 1 185 ? -0.993 12.001 -2.838 1.00 68.88 185 SER A CA 1
ATOM 1458 C C . SER A 1 185 ? -1.403 11.075 -3.979 1.00 68.88 185 SER A C 1
ATOM 1460 O O . SER A 1 185 ? -2.390 11.341 -4.678 1.00 68.88 185 SER A O 1
ATOM 1462 N N . LEU A 1 186 ? -0.655 9.989 -4.166 1.00 75.56 186 LEU A N 1
ATOM 1463 C CA . LEU A 1 186 ? -0.945 8.982 -5.190 1.00 75.56 186 LEU A CA 1
ATOM 1464 C C . LEU A 1 186 ? -2.261 8.228 -4.914 1.00 75.56 186 LEU A C 1
ATOM 1466 O O . LEU A 1 186 ? -2.931 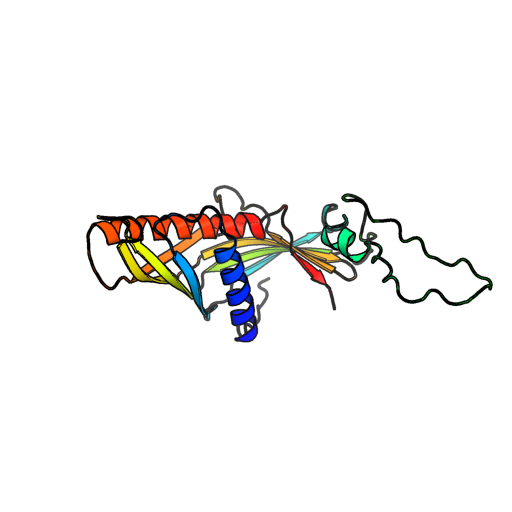7.753 -5.837 1.00 75.56 186 LEU A O 1
ATOM 1470 N N . LEU A 1 187 ? -2.671 8.143 -3.643 1.00 79.31 187 LEU A N 1
ATOM 1471 C CA . LEU A 1 187 ? -3.984 7.635 -3.242 1.00 79.31 187 LEU A CA 1
ATOM 1472 C C . LEU A 1 187 ? -5.056 8.720 -3.400 1.00 79.31 187 LEU A C 1
ATOM 1474 O O . LEU A 1 187 ? -5.150 9.643 -2.586 1.00 79.31 187 LEU A O 1
ATOM 1478 N N . ARG A 1 188 ? -5.935 8.572 -4.399 1.00 75.69 188 ARG A N 1
ATOM 1479 C CA . ARG A 1 188 ? -7.058 9.499 -4.616 1.00 75.69 188 ARG A CA 1
ATOM 1480 C C . ARG A 1 188 ? -8.119 9.369 -3.534 1.00 75.69 188 ARG A C 1
ATOM 1482 O O . ARG A 1 188 ? -8.601 10.374 -3.015 1.00 75.69 188 ARG A O 1
ATOM 1489 N N . SER A 1 189 ? -8.520 8.141 -3.226 1.00 80.25 189 SER A N 1
ATOM 1490 C CA . SER A 1 189 ? -9.630 7.873 -2.316 1.00 80.25 189 SER A CA 1
ATOM 1491 C C . SER A 1 189 ? -9.572 6.440 -1.810 1.00 80.25 189 SER A C 1
ATOM 1493 O O . SER A 1 189 ? -9.113 5.543 -2.505 1.00 80.25 189 SER A O 1
ATOM 1495 N N . PHE A 1 190 ? -10.047 6.219 -0.592 1.00 84.81 190 PHE A N 1
ATOM 1496 C CA . PHE A 1 190 ? -10.350 4.892 -0.077 1.00 84.81 190 PHE A CA 1
ATOM 1497 C C . PHE A 1 190 ? -11.392 5.007 1.025 1.00 84.81 190 PHE A C 1
ATOM 1499 O O . PHE A 1 190 ? -11.540 6.044 1.672 1.00 84.81 190 PHE A O 1
ATOM 1506 N N . ALA A 1 191 ? -12.146 3.934 1.222 1.00 85.19 191 ALA A N 1
ATOM 1507 C CA . ALA A 1 191 ? -13.165 3.843 2.248 1.00 85.19 191 ALA A CA 1
ATOM 1508 C C . ALA A 1 191 ? -12.694 2.896 3.350 1.00 85.19 191 ALA A C 1
ATOM 1510 O O . ALA A 1 191 ? -12.548 1.695 3.117 1.00 85.19 191 ALA A O 1
ATOM 1511 N N . ILE A 1 192 ? -12.514 3.431 4.555 1.00 88.94 192 ILE A N 1
ATOM 1512 C CA . ILE A 1 192 ? -12.305 2.630 5.760 1.00 88.94 192 ILE A CA 1
ATOM 1513 C C . ILE A 1 192 ? -13.662 2.392 6.420 1.00 88.94 192 ILE A C 1
ATOM 1515 O O . ILE A 1 192 ? -14.486 3.301 6.525 1.00 88.94 192 ILE A O 1
ATOM 1519 N N . ARG A 1 193 ? -13.916 1.157 6.844 1.00 88.19 193 ARG A N 1
ATOM 1520 C CA . ARG A 1 193 ? -15.035 0.808 7.717 1.00 88.19 193 ARG A CA 1
ATOM 1521 C C . ARG A 1 193 ? -14.512 0.082 8.936 1.00 88.19 193 ARG A C 1
ATOM 1523 O O . ARG A 1 193 ? -13.949 -0.999 8.797 1.00 88.19 193 ARG A O 1
ATOM 1530 N N . THR A 1 194 ? -14.744 0.649 10.109 1.00 87.94 194 THR A N 1
ATOM 1531 C CA . THR A 1 194 ? -14.320 0.040 11.367 1.00 87.94 194 THR A CA 1
ATOM 1532 C C . THR A 1 194 ? -15.477 -0.676 12.054 1.00 87.94 194 THR A C 1
ATOM 1534 O O . THR A 1 194 ? -16.530 -0.087 12.297 1.00 87.94 194 THR A O 1
ATOM 1537 N N . GLU A 1 195 ? -15.283 -1.949 12.390 1.00 85.19 195 GLU A N 1
ATOM 1538 C CA . GLU A 1 195 ? -16.227 -2.749 13.167 1.00 85.19 195 GLU A CA 1
ATOM 1539 C C . GLU A 1 195 ? -15.750 -2.865 14.619 1.00 85.19 195 GLU A C 1
ATOM 1541 O O . GLU A 1 195 ? -14.619 -3.279 14.890 1.00 85.19 195 GLU A O 1
ATOM 1546 N N . VAL A 1 196 ? -16.622 -2.488 15.563 1.00 83.81 196 VAL A N 1
ATOM 1547 C CA . VAL A 1 196 ? -16.354 -2.563 17.006 1.00 83.81 196 VAL A CA 1
ATOM 1548 C C . VAL A 1 196 ? -17.540 -3.182 17.733 1.00 83.81 196 VAL A C 1
ATOM 1550 O O . VAL A 1 196 ? -18.685 -2.795 17.512 1.00 83.81 196 VAL A O 1
ATOM 1553 N N . GLY A 1 197 ? -17.260 -4.133 18.625 1.00 69.06 197 GLY A N 1
ATOM 1554 C CA . GLY A 1 197 ? -18.284 -4.913 19.327 1.00 69.06 197 GLY A CA 1
ATOM 1555 C C . GLY A 1 197 ? -19.024 -4.190 20.461 1.00 69.06 197 GLY A C 1
ATOM 1556 O O . GLY A 1 197 ? -20.036 -4.709 20.923 1.00 69.06 197 GLY A O 1
ATOM 1557 N N . ASP A 1 198 ? -18.560 -3.020 20.918 1.00 66.19 198 ASP A N 1
ATOM 1558 C CA . ASP A 1 198 ? -19.196 -2.271 22.012 1.00 66.19 198 ASP A CA 1
ATOM 1559 C C . ASP A 1 198 ? -19.234 -0.753 21.740 1.00 66.19 198 ASP A C 1
ATOM 1561 O O . ASP A 1 198 ? -18.212 -0.100 21.518 1.00 66.19 198 ASP A O 1
ATOM 1565 N N . ALA A 1 199 ? -20.441 -0.181 21.762 1.00 61.31 199 ALA A N 1
ATOM 1566 C CA . ALA A 1 199 ? -20.756 1.177 21.320 1.00 61.31 199 ALA A CA 1
ATOM 1567 C C . ALA A 1 199 ? -20.678 2.216 22.455 1.00 61.31 199 ALA A C 1
ATOM 1569 O O . ALA A 1 199 ? -21.604 3.001 22.676 1.00 61.31 199 ALA A O 1
ATOM 1570 N N . HIS A 1 200 ? -19.570 2.246 23.196 1.00 66.38 200 HIS A N 1
ATOM 1571 C CA . HIS A 1 200 ? -19.338 3.293 24.195 1.00 66.38 200 HIS A CA 1
ATOM 1572 C C . HIS A 1 200 ? -18.874 4.607 23.532 1.00 66.38 200 HIS A C 1
ATOM 1574 O O . HIS A 1 200 ? -18.079 4.608 22.595 1.00 66.38 200 HIS A O 1
ATOM 1580 N N . GLN A 1 201 ? -19.303 5.767 24.050 1.00 68.06 201 GLN A N 1
ATOM 1581 C CA . GLN A 1 201 ? -19.002 7.082 23.448 1.00 68.06 201 GLN A CA 1
ATOM 1582 C C . GLN A 1 201 ? -17.492 7.375 23.321 1.00 68.06 201 GLN A C 1
ATOM 1584 O O . GLN A 1 201 ? -17.053 8.014 22.364 1.00 68.06 201 GLN A O 1
ATOM 1589 N N . HIS A 1 202 ? -16.686 6.915 24.282 1.00 70.62 202 HIS A N 1
ATOM 1590 C CA . HIS A 1 202 ? -15.228 7.063 24.238 1.00 70.62 202 HIS A CA 1
ATOM 1591 C C . HIS A 1 202 ? -14.568 6.149 23.198 1.00 70.62 202 HIS A C 1
ATOM 1593 O O . HIS A 1 202 ? -13.548 6.529 22.629 1.00 70.62 202 HIS A O 1
ATOM 1599 N N . VAL A 1 203 ? -15.170 4.990 22.918 1.00 75.38 203 VAL A N 1
ATOM 1600 C CA . VAL A 1 203 ? -14.713 4.053 21.885 1.00 75.38 203 VAL A CA 1
ATOM 1601 C C . VAL A 1 203 ? -14.920 4.679 20.509 1.00 75.38 203 VAL A C 1
ATOM 1603 O O . VAL A 1 203 ? -13.964 4.770 19.751 1.00 75.38 203 VAL A O 1
ATOM 1606 N N . LEU A 1 204 ? -16.106 5.233 20.231 1.00 72.31 204 LEU A N 1
ATOM 1607 C CA . LEU A 1 204 ? -16.409 5.894 18.951 1.00 72.31 204 LEU A CA 1
ATOM 1608 C C . LEU A 1 204 ? -15.442 7.047 18.633 1.00 72.31 204 LEU A C 1
ATOM 1610 O O . LEU A 1 204 ? -14.912 7.120 17.530 1.00 72.31 204 LEU A O 1
ATOM 1614 N N . LYS A 1 205 ? -15.124 7.901 19.618 1.00 76.81 205 LYS A N 1
ATOM 1615 C CA . LYS A 1 205 ? -14.138 8.986 19.433 1.00 76.81 205 LYS A CA 1
ATOM 1616 C C . LYS A 1 205 ? -12.733 8.473 19.117 1.00 76.81 205 LYS A C 1
ATOM 1618 O O . LYS A 1 205 ? -11.980 9.138 18.412 1.00 76.81 205 LYS A O 1
ATOM 1623 N N . ASN A 1 206 ? -12.348 7.338 19.692 1.00 81.50 206 ASN A N 1
ATOM 1624 C CA . ASN A 1 206 ? -11.052 6.726 19.430 1.00 81.50 206 ASN A CA 1
ATOM 1625 C C . ASN A 1 206 ? -11.040 5.998 18.075 1.00 81.50 206 ASN A C 1
ATOM 1627 O O . ASN A 1 206 ? -10.005 5.990 17.422 1.00 81.50 206 ASN A O 1
ATOM 1631 N N . VAL A 1 207 ? -12.182 5.467 17.627 1.00 84.56 207 VAL A N 1
ATOM 1632 C CA . VAL A 1 207 ? -12.364 4.872 16.293 1.00 84.56 207 VAL A CA 1
ATOM 1633 C C . VAL A 1 207 ? -12.261 5.925 15.193 1.00 84.56 207 VAL A C 1
ATOM 1635 O O . VAL A 1 207 ? -11.509 5.729 14.251 1.00 84.56 207 VAL A O 1
ATOM 1638 N N . GLU A 1 208 ? -12.921 7.077 15.331 1.00 83.19 208 GLU A N 1
ATOM 1639 C CA . GLU A 1 208 ? -12.789 8.172 14.353 1.00 83.19 208 GLU A CA 1
ATOM 1640 C C . GLU A 1 208 ? -11.330 8.637 14.224 1.00 83.19 208 GLU A C 1
ATOM 1642 O O . GLU A 1 208 ? -10.810 8.827 13.126 1.00 83.19 208 GLU A O 1
ATOM 1647 N N . LYS A 1 209 ? -10.632 8.776 15.359 1.00 85.06 209 LYS A N 1
ATOM 1648 C CA . LYS A 1 209 ? -9.200 9.105 15.371 1.00 85.06 209 LYS A CA 1
ATOM 1649 C C . LYS A 1 209 ? -8.345 8.011 14.750 1.00 85.06 209 LYS A C 1
ATOM 1651 O O . LYS A 1 209 ? -7.346 8.332 14.120 1.00 85.06 209 LYS A O 1
ATOM 1656 N N . LEU A 1 210 ? -8.709 6.750 14.955 1.00 85.94 210 LEU A N 1
ATOM 1657 C CA . LEU A 1 210 ? -8.032 5.610 14.359 1.00 85.94 210 LEU A CA 1
ATOM 1658 C C . LEU A 1 210 ? -8.183 5.623 12.836 1.00 85.94 210 LEU A C 1
ATOM 1660 O O . LEU A 1 210 ? -7.183 5.503 12.144 1.00 85.94 210 LEU A O 1
ATOM 1664 N N . GLU A 1 211 ? -9.392 5.820 12.313 1.00 86.81 211 GLU A N 1
ATOM 1665 C CA . GLU A 1 211 ? -9.624 5.907 10.867 1.00 86.81 211 GLU A CA 1
ATOM 1666 C C . GLU A 1 211 ? -8.827 7.054 10.242 1.00 86.81 211 GLU A C 1
ATOM 1668 O O . GLU A 1 211 ? -8.154 6.854 9.232 1.00 86.81 211 GLU A O 1
ATOM 1673 N N . LEU A 1 212 ? -8.832 8.231 10.878 1.00 86.31 212 LEU A N 1
ATOM 1674 C CA . LEU A 1 212 ? -8.017 9.370 10.449 1.00 86.31 212 LEU A CA 1
ATOM 1675 C C . LEU A 1 212 ? -6.520 9.047 10.498 1.00 86.31 212 LEU A C 1
ATOM 1677 O O . LEU A 1 212 ? -5.809 9.319 9.540 1.00 86.31 212 LEU A O 1
ATOM 1681 N N . PHE A 1 213 ? -6.045 8.429 11.579 1.00 85.81 213 PHE A N 1
ATOM 1682 C CA . PHE A 1 213 ? -4.642 8.054 11.725 1.00 85.81 213 PHE A CA 1
ATOM 1683 C C . PHE A 1 213 ? -4.206 7.054 10.652 1.00 85.81 213 PHE A C 1
ATOM 1685 O O . PHE A 1 213 ? -3.234 7.307 9.955 1.00 85.81 213 PHE A O 1
ATOM 1692 N N . ILE A 1 214 ? -4.942 5.956 10.462 1.00 84.81 214 ILE A N 1
ATOM 1693 C CA . ILE A 1 214 ? -4.647 4.966 9.415 1.00 84.81 214 ILE A CA 1
ATOM 1694 C C . ILE A 1 214 ? -4.689 5.617 8.035 1.00 84.81 214 ILE A C 1
ATOM 1696 O O . ILE A 1 214 ? -3.872 5.278 7.184 1.00 84.81 214 ILE A O 1
ATOM 1700 N N . THR A 1 215 ? -5.602 6.570 7.828 1.00 84.88 215 THR A N 1
ATOM 1701 C CA . THR A 1 215 ? -5.700 7.292 6.562 1.00 84.88 215 THR A CA 1
ATOM 1702 C C . THR A 1 215 ? -4.423 8.071 6.258 1.00 84.88 215 THR A C 1
ATOM 1704 O O . THR A 1 215 ? -3.859 7.935 5.174 1.00 84.88 215 THR A O 1
ATOM 1707 N N . GLU A 1 216 ? -3.963 8.866 7.222 1.00 83.12 216 GLU A N 1
ATOM 1708 C CA . GLU A 1 216 ? -2.750 9.671 7.082 1.00 83.12 216 GLU A CA 1
ATOM 1709 C C . GLU A 1 216 ? -1.504 8.789 6.985 1.00 83.12 216 GLU A C 1
ATOM 1711 O O . GLU A 1 216 ? -0.676 9.008 6.109 1.00 83.12 216 GLU A O 1
ATOM 1716 N N . GLN A 1 217 ? -1.413 7.729 7.795 1.00 82.00 217 GLN A N 1
ATOM 1717 C CA . GLN A 1 217 ? -0.277 6.814 7.738 1.00 82.00 217 GLN A CA 1
ATOM 1718 C C . GLN A 1 217 ? -0.202 6.036 6.424 1.00 82.00 217 GLN A C 1
ATOM 1720 O O . GLN A 1 217 ? 0.901 5.802 5.961 1.00 82.00 217 GLN A O 1
ATOM 1725 N N . LEU A 1 218 ? -1.323 5.634 5.811 1.00 79.38 218 LEU A N 1
ATOM 1726 C CA . LEU A 1 218 ? -1.315 4.970 4.498 1.00 79.38 218 LEU A CA 1
ATOM 1727 C C . LEU A 1 218 ? -0.916 5.915 3.366 1.00 79.38 218 LEU A C 1
ATOM 1729 O O . LEU A 1 218 ? -0.227 5.493 2.442 1.00 79.38 218 LEU A O 1
ATOM 1733 N N . ARG A 1 219 ? -1.348 7.180 3.430 1.00 79.12 219 ARG A N 1
ATOM 1734 C CA . ARG A 1 219 ? -0.895 8.204 2.481 1.00 79.12 219 ARG A CA 1
ATOM 1735 C C . ARG A 1 219 ? 0.598 8.431 2.624 1.00 79.12 219 ARG A C 1
ATOM 1737 O O . ARG A 1 219 ? 1.316 8.290 1.646 1.00 79.12 219 ARG A O 1
ATOM 1744 N N . GLN A 1 220 ? 1.051 8.657 3.854 1.00 77.38 220 GLN A N 1
ATOM 1745 C CA . GLN A 1 220 ? 2.463 8.829 4.151 1.00 77.38 220 GLN A CA 1
ATOM 1746 C C . GLN A 1 220 ? 3.284 7.591 3.769 1.00 77.38 220 GLN A C 1
ATOM 1748 O O . GLN A 1 220 ? 4.358 7.749 3.223 1.00 77.38 220 GLN A O 1
ATOM 1753 N N . ALA A 1 221 ? 2.771 6.374 3.976 1.00 73.94 221 ALA A N 1
ATOM 1754 C CA . ALA A 1 221 ? 3.429 5.136 3.550 1.00 73.94 221 ALA A CA 1
ATOM 1755 C C . ALA A 1 221 ? 3.776 5.157 2.066 1.00 73.94 221 ALA A C 1
ATOM 1757 O O . ALA A 1 221 ? 4.886 4.844 1.660 1.00 73.94 221 ALA A O 1
ATOM 1758 N N . ILE A 1 222 ? 2.780 5.497 1.253 1.00 71.38 222 ILE A N 1
ATOM 1759 C CA . ILE A 1 222 ? 2.900 5.455 -0.196 1.00 71.38 222 ILE A CA 1
ATOM 1760 C C . ILE A 1 222 ? 3.725 6.638 -0.683 1.00 71.38 222 ILE A C 1
ATOM 1762 O O . ILE A 1 222 ? 4.522 6.478 -1.601 1.00 71.38 222 ILE A O 1
ATOM 1766 N N . ASP A 1 223 ? 3.578 7.799 -0.057 1.00 71.19 223 ASP A N 1
ATOM 1767 C CA . ASP A 1 223 ? 4.374 8.962 -0.414 1.00 71.19 223 ASP A CA 1
ATOM 1768 C C . ASP A 1 223 ? 5.854 8.790 0.018 1.00 71.19 223 ASP A C 1
ATOM 1770 O O . ASP A 1 223 ? 6.741 9.151 -0.743 1.00 71.19 223 ASP A O 1
ATOM 1774 N N . ASP A 1 224 ? 6.157 8.146 1.150 1.00 67.88 224 ASP A N 1
ATOM 1775 C CA . ASP A 1 224 ? 7.539 7.925 1.617 1.00 67.88 224 ASP A CA 1
ATOM 1776 C C . ASP A 1 224 ? 8.230 6.732 0.913 1.00 67.88 224 ASP A C 1
ATOM 1778 O O . ASP A 1 224 ? 9.396 6.843 0.521 1.00 67.88 224 ASP A O 1
ATOM 1782 N N . ASP A 1 225 ? 7.541 5.597 0.721 1.00 65.38 225 ASP A N 1
ATOM 1783 C CA . ASP A 1 225 ? 8.155 4.380 0.153 1.00 65.38 225 ASP A CA 1
ATOM 1784 C C . ASP A 1 225 ? 8.175 4.378 -1.384 1.00 65.38 225 ASP A C 1
ATOM 1786 O O . ASP A 1 225 ? 9.067 3.789 -1.998 1.00 65.38 225 ASP A O 1
ATOM 1790 N N . PHE A 1 226 ? 7.180 5.000 -2.025 1.00 63.12 226 PHE A N 1
ATOM 1791 C CA . PHE A 1 226 ? 6.951 4.840 -3.463 1.00 63.12 226 PHE A CA 1
ATOM 1792 C C . PHE A 1 226 ? 7.158 6.115 -4.284 1.00 63.12 226 PHE A C 1
ATOM 1794 O O . PHE A 1 226 ? 7.393 5.995 -5.491 1.00 63.12 226 PHE A O 1
ATOM 1801 N N . VAL A 1 227 ? 7.097 7.312 -3.689 1.00 69.00 227 VAL A N 1
ATOM 1802 C CA . VAL A 1 227 ? 7.326 8.566 -4.425 1.00 69.00 227 VAL A CA 1
ATOM 1803 C C . VAL A 1 227 ? 8.815 8.910 -4.444 1.00 69.00 227 VAL A C 1
ATOM 1805 O O . VAL A 1 227 ? 9.539 8.764 -3.460 1.00 69.00 227 VAL A O 1
ATOM 1808 N N . PHE A 1 228 ? 9.279 9.391 -5.596 1.00 55.00 228 PHE A N 1
ATOM 1809 C CA . PHE A 1 228 ? 10.615 9.953 -5.769 1.00 55.00 228 PHE A CA 1
ATOM 1810 C C . PHE A 1 228 ? 10.943 10.950 -4.634 1.00 55.00 228 PHE A C 1
ATOM 1812 O O . PHE A 1 228 ? 10.137 11.847 -4.380 1.00 55.00 228 PHE A O 1
ATOM 1819 N N . PRO A 1 229 ? 12.106 10.856 -3.957 1.00 53.62 229 PRO A N 1
ATOM 1820 C CA . PRO A 1 229 ? 13.362 10.220 -4.375 1.00 53.62 229 PRO A CA 1
ATOM 1821 C C . PRO A 1 229 ? 13.523 8.738 -3.995 1.00 53.62 229 PRO A C 1
ATOM 1823 O O . PRO A 1 229 ? 14.572 8.162 -4.285 1.00 53.62 229 PRO A O 1
ATOM 1826 N N . SER A 1 230 ? 12.523 8.112 -3.371 1.00 57.69 230 SER A N 1
ATOM 1827 C CA . SER A 1 230 ? 12.552 6.680 -3.061 1.00 57.69 230 SER A CA 1
ATOM 1828 C C . SER A 1 230 ? 12.343 5.857 -4.338 1.00 57.69 230 SER A C 1
ATOM 1830 O O . SER A 1 230 ? 11.454 6.139 -5.146 1.00 57.69 230 SER A O 1
ATOM 1832 N N . TYR A 1 231 ? 13.184 4.843 -4.554 1.00 63.88 231 TYR A N 1
ATOM 1833 C CA . TYR A 1 231 ? 13.046 3.895 -5.661 1.00 63.88 231 TYR A CA 1
ATOM 1834 C C . TYR A 1 231 ? 13.364 2.474 -5.207 1.00 63.88 231 TYR A C 1
ATOM 1836 O O . TYR A 1 231 ? 14.259 2.241 -4.397 1.00 63.88 231 TYR A O 1
ATOM 1844 N N . HIS A 1 232 ? 12.633 1.509 -5.759 1.00 65.31 232 HIS A N 1
ATOM 1845 C CA . HIS A 1 232 ? 12.893 0.095 -5.547 1.00 65.31 232 HIS A CA 1
ATOM 1846 C C . HIS A 1 232 ? 13.765 -0.457 -6.668 1.00 65.31 232 HIS A C 1
ATOM 1848 O O . HIS A 1 232 ? 13.342 -0.518 -7.823 1.00 65.31 232 HIS A O 1
ATOM 1854 N N . SER A 1 233 ? 14.965 -0.892 -6.295 1.00 61.34 233 SER A N 1
ATOM 1855 C CA . SER A 1 233 ? 15.901 -1.590 -7.172 1.00 61.34 233 SER A CA 1
ATOM 1856 C C . SER A 1 233 ? 15.639 -3.093 -7.111 1.00 61.34 233 SER A C 1
ATOM 1858 O O . SER A 1 233 ? 15.816 -3.731 -6.073 1.00 61.34 233 SER A O 1
ATOM 1860 N N . PHE A 1 234 ? 15.222 -3.677 -8.226 1.00 67.88 234 PHE A N 1
ATOM 1861 C CA . PHE A 1 234 ? 15.099 -5.119 -8.406 1.00 67.88 234 PHE A CA 1
ATOM 1862 C C . PHE A 1 234 ? 16.283 -5.628 -9.226 1.00 67.88 234 PHE A C 1
ATOM 1864 O O . PHE A 1 234 ? 16.696 -4.985 -10.184 1.00 67.88 234 PHE A O 1
ATOM 1871 N N . GLU A 1 235 ? 16.826 -6.795 -8.891 1.00 64.12 235 GLU A N 1
ATOM 1872 C CA . GLU A 1 235 ? 17.852 -7.434 -9.720 1.00 64.12 235 GLU A CA 1
ATOM 1873 C C . GLU A 1 235 ? 17.185 -8.019 -10.979 1.00 64.12 235 GLU A C 1
ATOM 1875 O O . GLU A 1 235 ? 16.207 -8.769 -10.884 1.00 64.12 235 GLU A O 1
ATOM 1880 N N . ALA A 1 236 ? 17.660 -7.628 -12.164 1.00 56.50 236 ALA A N 1
ATOM 1881 C CA . ALA A 1 236 ? 17.141 -8.142 -13.430 1.00 56.50 236 ALA A CA 1
ATOM 1882 C C . ALA A 1 236 ? 17.741 -9.538 -13.679 1.00 56.50 236 ALA A C 1
ATOM 1884 O O . ALA A 1 236 ? 18.952 -9.652 -13.868 1.00 56.50 236 ALA A O 1
ATOM 1885 N N . LEU A 1 237 ? 16.903 -10.585 -13.623 1.00 44.22 237 LEU A N 1
ATOM 1886 C CA . LEU A 1 237 ? 17.281 -11.987 -13.882 1.00 44.22 237 LEU A CA 1
ATOM 1887 C C . LEU A 1 237 ? 17.692 -12.247 -15.337 1.00 44.22 237 LEU A C 1
ATOM 1889 O O . LEU A 1 237 ? 17.000 -11.726 -16.242 1.00 44.22 237 LEU A O 1
#

Secondary structure (DSSP, 8-state):
-B----GGG--HHHHHHHHHHHHHHHHH-SSPPTTEEEEEEEEEE--SPPPEEEEEEEEPPPGGGGBPPHHHHHHTS-PPPPS----------------PPPPTTSBSS---TT-EEEEEEEEEES--EEEEEEEEEE-SSSTT-EEEEEEEEEEEEEEEEEEEEEEETTEEEEEEEPPPTT-SSSEEEEEEEEEES---HHHHHHHHHHHHHHHHHHHHHHHHHHBTT--EEEE--

Foldseek 3Di:
DWDDDPPVPCDVVVQVVVQVVVLVLQVPDPPDDLQWARKHWPGWDPADDAKTKDFDDKDADDPLVQWDDPVLLVVPPPDPPDPPDPDDDDDDDPPPPPPPRRDGGHGPADDDPPKMKIKMKIWDFHFIKIKMWIWGADCPPHRSPDIFIKIKIKTRWTFIWIWMWIDGVFKIKIATEQDDPPDRFRTPDIDIDMDTDDDDPSVVVSVVVVVVVVVVSVRVVCCVCHYPPHIDMDGDD

pLDDT: mean 72.01, std 13.92, range [34.06, 91.0]

Sequence (237 aa):
MSFQIFWEKLDRKVALSVQAQLNSFFASLEPRPSFLGEISVEQLDFGSVPPQFEIIDLTEPFPEFYLATEDDVVSNAPRPLSPATQRSYFGSQADTAYQTPILPGELAVERGEDDMQLIAKVEYCGDMSLVLRTELQLNYPATQFASLPVTLHITRIEFSATAVIAYLPGRVNLCFLEPELPHTSLLRSFAIRTEVGDAHQHVLKNVEKLELFITEQLRQAIDDDFVFPSYHSFEAL